Protein 4X54 (pdb70)

CATH classification: 3.40.50.720

Radius of gyration: 16.15 Å; Cα contacts (8 Å, |Δi|>4): 463; chains: 1; bounding box: 37×36×49 Å

Structure (mmCIF, N/CA/C/O backbone):
data_4X54
#
_entry.id   4X54
#
_cell.length_a   53.190
_cell.length_b   100.880
_cell.length_c   101.410
_cell.angle_alpha   90.00
_cell.angle_beta   90.00
_cell.angle_gamma   90.00
#
_symmetry.space_group_name_H-M   'I 2 2 2'
#
loop_
_entity.id
_entity.type
_entity.pdbx_description
1 polymer 'Oxidoreductase, short chain dehydrogenase/reductase family'
2 non-polymer (4S)-2-METHYL-2,4-PENTANEDIOL
3 water water
#
loop_
_atom_site.group_PDB
_atom_site.id
_atom_site.type_symbol
_atom_site.label_atom_id
_atom_site.label_alt_id
_atom_site.label_comp_id
_atom_site.label_asym_id
_atom_site.label_entity_id
_atom_site.label_seq_id
_atom_site.pdbx_PDB_ins_code
_atom_site.Cartn_x
_atom_site.Cartn_y
_atom_site.Cartn_z
_atom_site.occupancy
_atom_site.B_iso_or_equiv
_atom_site.auth_seq_id
_atom_site.auth_comp_id
_atom_site.auth_asym_id
_atom_site.auth_atom_id
_atom_site.pdbx_PDB_model_num
ATOM 1 N N . ARG A 1 34 ? 6.601 117.909 137.121 1.00 40.99 26 ARG A N 1
ATOM 2 C CA . ARG A 1 34 ? 7.499 118.329 136.034 1.00 34.42 26 ARG A CA 1
ATOM 3 C C . ARG A 1 34 ? 6.784 118.391 134.699 1.00 28.57 26 ARG A C 1
ATOM 4 O O . ARG A 1 34 ? 6.062 117.474 134.325 1.00 28.02 26 ARG A O 1
ATOM 12 N N . LYS A 1 35 ? 7.015 119.462 133.973 1.00 19.41 27 LYS A N 1
ATOM 13 C CA . LYS A 1 35 ? 6.420 119.561 132.629 1.00 17.47 27 LYS A CA 1
ATOM 14 C C . LYS A 1 35 ? 7.168 118.653 131.689 1.00 19.74 27 LYS A C 1
ATOM 15 O O . LYS A 1 35 ? 8.377 118.478 131.772 1.00 17.65 27 LYS A O 1
ATOM 21 N N . THR A 1 36 ? 6.433 118.048 130.775 1.00 17.85 28 THR A N 1
ATOM 22 C CA . THR A 1 36 ? 7.000 117.048 129.866 1.00 15.72 28 THR A CA 1
ATOM 23 C C . THR A 1 36 ? 6.846 117.427 128.407 1.00 15.40 28 THR A C 1
ATOM 24 O O . THR A 1 36 ? 5.808 117.959 128.009 1.00 16.95 28 THR A O 1
ATOM 28 N N . LEU A 1 37 ? 7.921 117.188 127.667 1.00 13.96 29 LEU A N 1
ATOM 29 C CA . LEU A 1 37 ? 7.984 117.393 126.201 1.00 13.91 29 LEU A CA 1
ATOM 30 C C . LEU A 1 37 ? 8.240 116.061 125.552 1.00 15.07 29 LEU A C 1
ATOM 31 O O . LEU A 1 37 ? 9.176 115.362 125.946 1.00 14.13 29 LEU A O 1
ATOM 36 N N . VAL A 1 38 ? 7.467 115.705 124.519 1.00 11.94 30 VAL A N 1
ATOM 37 C CA . VAL A 1 38 ? 7.865 114.638 123.572 1.00 12.18 30 VAL A CA 1
ATOM 38 C C . VAL A 1 38 ? 8.294 115.316 122.273 1.00 10.91 30 VAL A C 1
ATOM 39 O O . VAL A 1 38 ? 7.558 116.127 121.714 1.00 12.61 30 VAL A O 1
ATOM 43 N N . LEU A 1 39 ? 9.522 115.025 121.857 1.00 12.25 31 LEU A N 1
ATOM 44 C CA . LEU A 1 39 ? 10.127 115.681 120.683 1.00 11.43 31 LEU A CA 1
ATOM 45 C C . LEU A 1 39 ? 10.549 114.610 119.671 1.00 12.82 31 LEU A C 1
ATOM 46 O O . LEU A 1 39 ? 11.303 113.668 120.002 1.00 13.23 31 LEU A O 1
ATOM 51 N N . THR A 1 40 ? 10.098 114.800 118.428 1.00 10.83 32 THR A N 1
ATOM 52 C CA . THR A 1 40 ? 10.624 113.952 117.334 1.00 11.65 32 THR A CA 1
ATOM 53 C C . THR A 1 40 ? 11.630 114.738 116.508 1.00 13.99 32 THR A C 1
ATOM 54 O O . THR A 1 40 ? 11.617 115.971 116.541 1.00 15.63 32 THR A O 1
ATOM 58 N N . GLY A 1 41 ? 12.531 114.062 115.813 1.00 18.58 33 GLY A N 1
ATOM 59 C CA . GLY A 1 41 ? 13.538 114.870 115.086 1.00 20.03 33 GLY A CA 1
ATOM 60 C C . GLY A 1 41 ? 14.461 115.667 116.045 1.00 23.13 33 GLY A C 1
ATOM 61 O O . GLY A 1 41 ? 14.644 116.913 115.992 1.00 21.58 33 GLY A O 1
ATOM 62 N N . ALA A 1 42 ? 15.058 114.920 116.965 1.00 25.04 34 ALA A N 1
ATOM 63 C CA . ALA A 1 42 ? 15.967 115.523 117.938 1.00 23.91 34 ALA A CA 1
ATOM 64 C C . ALA A 1 42 ? 17.399 115.476 117.435 1.00 33.52 34 ALA A C 1
ATOM 65 O O . ALA A 1 42 ? 18.339 115.306 118.213 1.00 46.71 34 ALA A O 1
ATOM 67 N N . SER A 1 43 ? 17.574 115.713 116.146 1.00 30.16 35 SER A N 1
ATOM 68 C CA . SER A 1 43 ? 18.901 115.656 115.549 1.00 35.15 35 SER A CA 1
ATOM 69 C C . SER A 1 43 ? 19.793 116.880 115.846 1.00 38.36 35 SER A C 1
ATOM 70 O O . SER A 1 43 ? 19.407 117.816 116.556 1.00 40.46 35 SER A O 1
ATOM 72 N N . ARG A 1 44 ? 21.004 116.882 115.309 1.00 32.34 36 ARG A N 1
ATOM 73 C CA . ARG A 1 44 ? 21.885 118.039 115.480 1.00 37.03 36 ARG A CA 1
ATOM 74 C C . ARG A 1 44 ? 21.191 119.235 114.832 1.00 33.00 36 ARG A C 1
ATOM 75 O O . ARG A 1 44 ? 20.472 119.088 113.846 1.00 35.84 36 ARG A O 1
ATOM 77 N N . GLY A 1 45 ? 21.359 120.397 115.418 1.00 32.02 37 GLY A N 1
ATOM 78 C CA . GLY A 1 45 ? 20.785 121.616 114.910 1.00 28.56 37 GLY A CA 1
ATOM 79 C C . GLY A 1 45 ? 19.569 121.957 115.749 1.00 25.41 37 GLY A C 1
ATOM 80 O O . GLY A 1 45 ? 19.672 122.146 116.955 1.00 25.44 37 GLY A O 1
ATOM 81 N N . ILE A 1 46 ? 18.434 122.091 115.091 1.00 23.50 38 ILE A N 1
ATOM 82 C CA . ILE A 1 46 ? 17.201 122.460 115.753 1.00 24.23 38 ILE A CA 1
ATOM 83 C C . ILE A 1 46 ? 16.852 121.486 116.850 1.00 21.15 38 ILE A C 1
ATOM 84 O O . ILE A 1 46 ? 16.454 121.913 117.955 1.00 20.74 38 ILE A O 1
ATOM 89 N N . GLY A 1 47 ? 16.964 120.178 116.606 1.00 19.82 39 GLY A N 1
ATOM 90 C CA . GLY A 1 47 ? 16.638 119.211 117.643 1.00 19.48 39 GLY A CA 1
ATOM 91 C C . GLY A 1 47 ? 17.420 119.397 118.936 1.00 19.10 39 GLY A C 1
ATOM 92 O O . GLY A 1 47 ? 16.825 119.528 120.046 1.00 19.93 39 GLY A O 1
ATOM 93 N N A HIS A 1 48 ? 18.735 119.449 118.826 0.47 20.58 40 HIS A N 1
ATOM 94 N N B HIS A 1 48 ? 18.748 119.426 118.834 0.53 21.02 40 HIS A N 1
ATOM 95 C CA A HIS A 1 48 ? 19.584 119.579 119.997 0.47 20.45 40 HIS A CA 1
ATOM 96 C CA B HIS A 1 48 ? 19.601 119.596 120.016 0.53 20.61 40 HIS A CA 1
ATOM 97 C C A HIS A 1 48 ? 19.365 120.915 120.682 0.47 20.30 40 HIS A C 1
ATOM 98 C C B HIS A 1 48 ? 19.234 120.886 120.682 0.53 18.24 40 HIS A C 1
ATOM 99 O O A HIS A 1 48 ? 19.481 121.031 121.917 0.47 18.85 40 HIS A O 1
ATOM 100 O O B HIS A 1 48 ? 19.104 120.936 121.900 0.53 19.40 40 HIS A O 1
ATOM 113 N N . ALA A 1 49 ? 19.081 121.953 119.891 1.00 20.94 41 ALA A N 1
ATOM 114 C CA . ALA A 1 49 ? 18.872 123.271 120.496 1.00 19.42 41 ALA A CA 1
ATOM 115 C C . ALA A 1 49 ? 17.556 123.255 121.297 1.00 17.64 41 ALA A C 1
ATOM 116 O O . ALA A 1 49 ? 17.509 123.880 122.351 1.00 17.56 41 ALA A O 1
ATOM 118 N N . THR A 1 50 ? 16.587 122.515 120.813 1.00 16.62 42 THR A N 1
ATOM 119 C CA . THR A 1 50 ? 15.274 122.424 121.459 1.00 15.50 42 THR A CA 1
ATOM 120 C C . THR A 1 50 ? 15.380 121.570 122.737 1.00 15.83 42 THR A C 1
ATOM 121 O O . THR A 1 50 ? 14.915 121.999 123.805 1.00 17.52 42 THR A O 1
ATOM 125 N N . VAL A 1 51 ? 16.052 120.428 122.664 1.00 16.67 43 VAL A N 1
ATOM 126 C CA . VAL A 1 51 ? 16.258 119.616 123.856 1.00 17.34 43 VAL A CA 1
ATOM 127 C C . VAL A 1 51 ? 16.988 120.462 124.904 1.00 18.04 43 VAL A C 1
ATOM 128 O O . VAL A 1 51 ? 16.642 120.452 126.072 1.00 19.53 43 VAL A O 1
ATOM 132 N N . LYS A 1 52 ? 18.059 121.171 124.518 1.00 16.85 44 LYS A N 1
ATOM 133 C CA . LYS A 1 52 ? 18.791 122.002 125.473 1.00 18.82 44 LYS A CA 1
ATOM 134 C C . LYS A 1 52 ? 17.904 123.042 126.131 1.00 17.48 44 LYS A C 1
ATOM 135 O O . LYS A 1 52 ? 17.944 123.182 127.347 1.00 18.27 44 LYS A O 1
ATOM 141 N N . ARG A 1 53 ? 17.109 123.759 125.346 1.00 16.81 45 ARG A N 1
ATOM 142 C CA . ARG A 1 53 ? 16.301 124.833 125.924 1.00 19.02 45 ARG A CA 1
ATOM 143 C C . ARG A 1 53 ? 15.286 124.296 126.926 1.00 15.94 45 ARG A C 1
ATOM 144 O O . ARG A 1 53 ? 15.168 124.809 128.071 1.00 17.69 45 ARG A O 1
ATOM 152 N N . PHE A 1 54 ? 14.580 123.240 126.525 1.00 15.51 46 PHE A N 1
ATOM 153 C CA . PHE A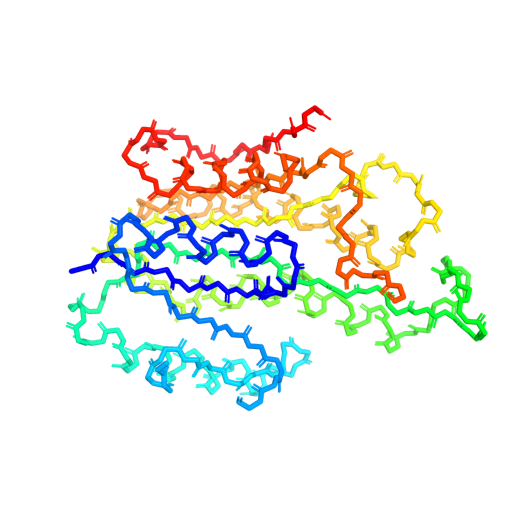 1 54 ? 13.629 122.678 127.468 1.00 14.14 46 PHE A CA 1
ATOM 154 C C . PHE A 1 54 ? 14.268 122.031 128.704 1.00 14.91 46 PHE A C 1
ATOM 155 O O . PHE A 1 54 ? 13.732 122.129 129.814 1.00 17.97 46 PHE A O 1
ATOM 163 N N A SER A 1 55 ? 15.402 121.374 128.515 0.46 15.45 47 SER A N 1
ATOM 164 N N B SER A 1 55 ? 15.396 121.382 128.509 0.54 15.42 47 SER A N 1
ATOM 165 C CA A SER A 1 55 ? 16.116 120.774 129.644 0.46 17.88 47 SER A CA 1
ATOM 166 C CA B SER A 1 55 ? 16.085 120.796 129.644 0.54 15.85 47 SER A CA 1
ATOM 167 C C A SER A 1 55 ? 16.580 121.830 130.654 0.46 18.96 47 SER A C 1
ATOM 168 C C B SER A 1 55 ? 16.517 121.861 130.649 0.54 18.29 47 SER A C 1
ATOM 169 O O A SER A 1 55 ? 16.439 121.641 131.866 0.46 19.37 47 SER A O 1
ATOM 170 O O B SER A 1 55 ? 16.301 121.706 131.852 0.54 18.71 47 SER A O 1
ATOM 175 N N . LEU A 1 56 ? 17.137 122.932 130.159 1.00 17.31 48 LEU A N 1
ATOM 176 C CA . LEU A 1 56 ? 17.581 123.975 131.048 1.00 18.55 48 LEU A CA 1
ATOM 177 C C . LEU A 1 56 ? 16.398 124.663 131.742 1.00 18.03 48 LEU A C 1
ATOM 178 O O . LEU A 1 56 ? 16.601 125.181 132.854 1.00 19.43 48 LEU A O 1
ATOM 183 N N . ALA A 1 57 ? 15.217 124.659 131.111 1.00 18.72 49 ALA A N 1
ATOM 184 C CA . ALA A 1 57 ? 14.011 125.198 131.748 1.00 18.18 49 ALA A CA 1
ATOM 185 C C . ALA A 1 57 ? 13.401 124.204 132.760 1.00 21.87 49 ALA A C 1
ATOM 186 O O . ALA A 1 57 ? 12.397 124.543 133.419 1.00 22.69 49 ALA A O 1
ATOM 188 N N . GLY A 1 58 ? 14.003 123.026 132.929 1.00 17.68 50 GLY A N 1
ATOM 189 C CA . GLY A 1 58 ? 13.554 122.095 133.965 1.00 19.04 50 GLY A CA 1
ATOM 190 C C . GLY A 1 58 ? 12.542 121.061 133.466 1.00 19.49 50 GLY A C 1
ATOM 191 O O . GLY A 1 58 ? 11.987 120.335 134.338 1.00 22.37 50 GLY A O 1
ATOM 192 N N . TRP A 1 59 ? 12.303 120.973 132.169 1.00 17.29 51 TRP A N 1
ATOM 193 C CA . TRP A 1 59 ? 11.339 119.998 131.684 1.00 16.93 51 TRP A CA 1
ATOM 194 C C . TRP A 1 59 ? 11.925 118.609 131.582 1.00 20.65 51 TRP A C 1
ATOM 195 O O . TRP A 1 59 ? 13.126 118.442 131.363 1.00 20.38 51 TRP A O 1
ATOM 206 N N . ARG A 1 60 ? 11.075 117.584 131.650 1.00 17.93 52 ARG A N 1
ATOM 207 C CA . ARG A 1 60 ? 11.470 116.235 131.227 1.00 17.61 52 ARG A CA 1
ATOM 208 C C . ARG A 1 60 ? 11.337 116.177 129.718 1.00 17.93 52 ARG A C 1
ATOM 209 O O . ARG A 1 60 ? 10.282 116.519 129.186 1.00 19.02 52 ARG A O 1
ATOM 217 N N . VAL A 1 61 ? 12.392 115.796 129.011 1.00 16.68 53 VAL A N 1
ATOM 218 C CA . VAL A 1 61 ? 12.323 115.716 127.562 1.00 14.75 53 VAL A CA 1
ATOM 219 C C . VAL A 1 61 ? 12.449 114.256 127.126 1.00 14.75 53 VAL A C 1
ATOM 220 O O . VAL A 1 61 ? 13.431 113.575 127.413 1.00 18.09 53 VAL A O 1
ATOM 224 N N . ILE A 1 62 ? 11.428 113.758 126.438 1.00 14.06 54 ILE A N 1
ATOM 225 C CA . ILE A 1 62 ? 11.439 112.416 125.865 1.00 15.91 54 ILE A CA 1
ATOM 226 C C . ILE A 1 62 ? 11.679 112.559 124.369 1.00 14.86 54 ILE A C 1
ATOM 227 O O . ILE A 1 62 ? 10.866 113.204 123.679 1.00 15.20 54 ILE A O 1
ATOM 232 N N . THR A 1 63 ? 12.831 112.073 123.904 1.00 15.67 55 THR A N 1
ATOM 233 C CA . THR A 1 63 ? 13.105 112.182 122.463 1.00 14.12 55 THR A CA 1
ATOM 234 C C . THR A 1 63 ? 12.746 110.885 121.766 1.00 16.64 55 THR A C 1
ATOM 235 O O . THR A 1 63 ? 12.868 109.795 122.340 1.00 17.99 55 THR A O 1
ATOM 239 N N . CYS A 1 64 ? 12.331 111.021 120.507 1.00 16.70 56 CYS A N 1
ATOM 240 C CA . CYS A 1 64 ? 12.010 109.860 119.675 1.00 18.39 56 CYS A CA 1
ATOM 241 C C . CYS A 1 64 ? 12.944 109.851 118.497 1.00 23.18 56 CYS A C 1
ATOM 242 O O . CYS A 1 64 ? 13.133 110.881 117.881 1.00 28.99 56 CYS A O 1
ATOM 245 N N . SER A 1 65 ? 13.579 108.734 118.199 1.00 20.29 57 SER A N 1
ATOM 246 C CA . SER A 1 65 ? 14.461 108.720 117.013 1.00 28.23 57 SER A CA 1
ATOM 247 C C . SER A 1 65 ? 14.534 107.318 116.552 1.00 23.50 57 SER A C 1
ATOM 248 O O . SER A 1 65 ? 14.177 106.431 117.290 1.00 21.18 57 SER A O 1
ATOM 251 N N . ARG A 1 66 ? 15.070 107.101 115.347 1.00 26.94 58 ARG A N 1
ATOM 252 C CA . ARG A 1 66 ? 15.260 105.762 114.852 1.00 28.20 58 ARG A CA 1
ATOM 253 C C . ARG A 1 66 ? 16.386 104.995 115.569 1.00 32.53 58 ARG A C 1
ATOM 254 O O . ARG A 1 66 ? 16.373 103.762 115.566 1.00 39.12 58 ARG A O 1
ATOM 256 N N . GLN A 1 67 ? 17.296 105.727 116.223 1.00 37.44 59 GLN A N 1
ATOM 257 C CA . GLN A 1 67 ? 18.482 105.172 116.910 1.00 53.33 59 GLN A CA 1
ATOM 258 C C . GLN A 1 67 ? 18.213 104.625 118.329 1.00 54.17 59 GLN A C 1
ATOM 259 O O . GLN A 1 67 ? 17.274 105.058 119.002 1.00 44.36 59 GLN A O 1
ATOM 261 N N . ASP A 1 68 ? 19.067 103.700 118.779 1.00 56.60 60 ASP A N 1
ATOM 262 C CA . ASP A 1 68 ? 18.864 102.990 120.048 1.00 57.44 60 ASP A CA 1
ATOM 263 C C . ASP A 1 68 ? 18.964 103.898 121.284 1.00 57.86 60 ASP A C 1
ATOM 264 O O . ASP A 1 68 ? 19.901 104.679 121.429 1.00 60.33 60 ASP A O 1
ATOM 266 N N . GLY A 1 78 ? 19.712 109.519 129.705 1.00 50.67 70 GLY A N 1
ATOM 267 C CA . GLY A 1 78 ? 18.808 108.643 130.437 1.00 55.60 70 GLY A CA 1
ATOM 268 C C . GLY A 1 78 ? 17.861 107.841 129.545 1.00 50.49 70 GLY A C 1
ATOM 269 O O . GLY A 1 78 ? 17.014 108.428 128.861 1.00 40.80 70 GLY A O 1
ATOM 270 N N . PRO A 1 79 ? 17.985 106.493 129.565 1.00 47.80 71 PRO A N 1
ATOM 271 C CA . PRO A 1 79 ? 17.178 105.597 128.713 1.00 47.84 71 PRO A CA 1
ATOM 272 C C . PRO A 1 79 ? 15.661 105.777 128.886 1.00 48.08 71 PRO A C 1
ATOM 273 O O . PRO A 1 79 ? 14.918 105.628 127.896 1.00 37.76 71 PRO A O 1
ATOM 277 N N . GLU A 1 80 ? 15.223 106.110 130.106 1.00 43.20 72 GLU A N 1
ATOM 278 C CA . GLU A 1 80 ? 13.811 106.407 130.403 1.00 42.65 72 GLU A CA 1
ATOM 279 C C . GLU A 1 80 ? 13.294 107.614 129.601 1.00 40.89 72 GLU A C 1
ATOM 280 O O . GLU A 1 80 ? 12.087 107.890 129.579 1.00 39.80 72 GLU A O 1
ATOM 282 N N . ASP A 1 81 ? 14.211 108.348 128.972 1.00 35.62 73 ASP A N 1
ATOM 283 C CA . ASP A 1 81 ? 13.799 109.508 128.207 1.00 26.51 73 ASP A CA 1
ATOM 284 C C . ASP A 1 81 ? 14.135 109.386 126.709 1.00 25.91 73 ASP A C 1
ATOM 285 O O . ASP A 1 81 ? 14.090 110.401 126.023 1.00 24.42 73 ASP A O 1
ATOM 290 N N . HIS A 1 82 ? 14.463 108.194 126.201 1.00 25.16 74 HIS A N 1
ATOM 291 C CA . HIS A 1 82 ? 14.535 108.029 124.737 1.00 24.68 74 HIS A CA 1
ATOM 292 C C . HIS A 1 82 ? 13.623 106.901 124.284 1.00 27.20 74 HIS A C 1
ATOM 293 O O . HIS A 1 82 ? 13.480 105.844 124.938 1.00 29.10 74 HIS A O 1
ATOM 300 N N . ILE A 1 83 ? 13.004 107.129 123.133 1.00 19.65 75 ILE A N 1
ATOM 301 C CA . ILE A 1 83 ? 12.093 106.165 122.516 1.00 18.56 75 ILE A CA 1
ATOM 302 C C . ILE A 1 83 ? 12.664 105.879 121.130 1.00 18.04 75 ILE A C 1
ATOM 303 O O . ILE A 1 83 ? 12.839 106.794 120.349 1.00 18.78 75 ILE A O 1
ATOM 308 N N . LYS A 1 84 ? 13.008 104.639 120.861 1.00 18.47 76 LYS A N 1
ATOM 309 C CA . LYS A 1 84 ? 13.459 104.238 119.520 1.00 20.64 76 LYS A CA 1
ATOM 310 C C . LYS A 1 84 ? 12.231 103.924 118.688 1.00 19.72 76 LYS A C 1
ATOM 311 O O . LYS A 1 84 ? 11.448 103.035 119.054 1.00 20.66 76 LYS A O 1
ATOM 317 N N . VAL A 1 85 ? 12.038 104.649 117.576 1.00 17.58 77 VAL A N 1
ATOM 318 C CA . VAL A 1 85 ? 10.817 104.419 116.758 1.00 15.78 77 VAL A CA 1
ATOM 319 C C . VAL A 1 85 ? 11.116 104.814 115.334 1.00 15.42 77 VAL A C 1
ATOM 320 O O . VAL A 1 85 ? 11.824 105.803 115.095 1.00 16.52 77 VAL A O 1
ATOM 324 N N . ASP A 1 86 ? 10.622 103.988 114.413 1.00 14.36 78 ASP A N 1
ATOM 325 C CA . ASP A 1 86 ? 10.653 104.279 112.981 1.00 13.71 78 ASP A CA 1
ATOM 326 C C . ASP A 1 86 ? 9.341 104.936 112.626 1.00 14.16 78 ASP A C 1
ATOM 327 O O . ASP A 1 86 ? 8.317 104.234 112.555 1.00 13.44 78 ASP A O 1
ATOM 332 N N . LEU A 1 87 ? 9.376 106.255 112.394 1.00 12.47 79 LEU A N 1
ATOM 333 C CA . LEU A 1 87 ? 8.127 106.983 112.146 1.00 11.05 79 LEU A CA 1
ATOM 334 C C . LEU A 1 87 ? 7.567 106.692 110.757 1.00 12.10 79 LEU A C 1
ATOM 335 O O . LEU A 1 87 ? 6.460 107.177 110.464 1.00 13.64 79 LEU A O 1
ATOM 340 N N . SER A 1 88 ? 8.206 105.875 109.949 1.00 12.54 80 SER A N 1
ATOM 341 C CA . SER A 1 88 ? 7.590 105.431 108.687 1.00 13.52 80 SER A CA 1
ATOM 342 C C . SER A 1 88 ? 6.760 104.194 108.884 1.00 12.97 80 SER A C 1
ATOM 343 O O . SER A 1 88 ? 6.185 103.686 107.937 1.00 14.56 80 SER A O 1
ATOM 346 N N . ASP A 1 89 ? 6.714 103.678 110.118 1.00 12.99 81 ASP A N 1
ATOM 347 C CA . ASP A 1 89 ? 6.100 102.348 110.396 1.00 13.63 81 ASP A CA 1
ATOM 348 C C . ASP A 1 89 ? 4.963 102.512 111.377 1.00 13.89 81 ASP A C 1
ATOM 349 O O . ASP A 1 89 ? 5.183 102.763 112.574 1.00 13.13 81 ASP A O 1
ATOM 354 N N . PRO A 1 90 ? 3.716 102.417 110.916 1.00 13.74 82 PRO A N 1
ATOM 355 C CA . PRO A 1 90 ? 2.560 102.644 111.807 1.00 15.92 82 PRO A CA 1
ATOM 356 C C . PRO A 1 90 ? 2.497 101.680 112.989 1.00 16.02 82 PRO A C 1
ATOM 357 O O . PRO A 1 90 ? 2.057 102.125 114.073 1.00 16.56 82 PRO A O 1
ATOM 361 N N . GLU A 1 91 ? 2.953 100.439 112.848 1.00 15.74 83 GLU A N 1
ATOM 362 C CA . GLU A 1 91 ? 2.993 99.502 113.970 1.00 14.05 83 GLU A CA 1
ATOM 363 C C . GLU A 1 91 ? 3.979 99.996 115.043 1.00 16.49 83 GLU A C 1
ATOM 364 O O . GLU A 1 91 ? 3.693 99.997 116.259 1.00 16.07 83 GLU A O 1
ATOM 370 N N . ASP A 1 92 ? 5.126 100.473 114.596 1.00 14.27 84 ASP A N 1
ATOM 371 C CA . ASP A 1 92 ? 6.132 100.991 115.542 1.00 14.88 84 ASP A CA 1
ATOM 372 C C . ASP A 1 92 ? 5.671 102.270 116.206 1.00 15.85 84 ASP A C 1
ATOM 373 O O . ASP A 1 92 ? 5.938 102.463 117.393 1.00 15.81 84 ASP A O 1
ATOM 378 N N . ILE A 1 93 ? 4.958 103.133 115.488 1.00 11.78 85 ILE A N 1
ATOM 379 C CA . ILE A 1 93 ? 4.404 104.370 116.101 1.00 12.71 85 ILE A CA 1
ATOM 380 C C . ILE A 1 93 ? 3.422 103.976 117.207 1.00 15.70 85 ILE A C 1
ATOM 381 O O . ILE A 1 93 ? 3.410 104.571 118.284 1.00 14.71 85 ILE A O 1
ATOM 386 N N . GLY A 1 94 ? 2.606 102.963 116.977 1.00 14.36 86 GLY A N 1
ATOM 387 C CA . GLY A 1 94 ? 1.657 102.517 118.005 1.00 15.20 86 GLY A CA 1
ATOM 388 C C . GLY A 1 94 ? 2.394 102.021 119.221 1.00 16.53 86 GLY A C 1
ATOM 389 O O . GLY A 1 94 ? 1.987 102.311 120.376 1.00 18.12 86 GLY A O 1
ATOM 390 N N . LYS A 1 95 ? 3.487 101.294 119.035 1.00 16.25 87 LYS A N 1
ATOM 391 C CA . LYS A 1 95 ? 4.296 100.788 120.125 1.00 16.02 87 LYS A CA 1
ATOM 392 C C . LYS A 1 95 ? 4.925 101.952 120.929 1.00 16.39 87 LYS A C 1
ATOM 393 O O . LYS A 1 95 ? 4.890 102.000 122.178 1.00 18.72 87 LYS A O 1
ATOM 399 N N . ALA A 1 96 ? 5.441 102.942 120.207 1.00 15.47 88 ALA A N 1
ATOM 400 C CA . ALA A 1 96 ? 6.034 104.112 120.867 1.00 14.68 88 ALA A CA 1
ATOM 401 C C . ALA A 1 96 ? 5.015 104.915 121.648 1.00 15.74 88 ALA A C 1
ATOM 402 O O . ALA A 1 96 ? 5.280 105.393 122.753 1.00 15.67 88 ALA A O 1
ATOM 404 N N . ILE A 1 97 ? 3.850 105.107 121.076 1.00 14.55 89 ILE A N 1
ATOM 405 C CA . ILE A 1 97 ? 2.820 105.883 121.766 1.00 14.29 89 ILE A CA 1
ATOM 406 C C . ILE A 1 97 ? 2.478 105.187 123.065 1.00 14.83 89 ILE A C 1
ATOM 407 O O . ILE A 1 97 ? 2.352 105.830 124.142 1.00 15.87 89 ILE A O 1
ATOM 412 N N . ALA A 1 98 ? 2.268 103.878 123.022 1.00 16.25 90 ALA A N 1
ATOM 413 C CA . ALA A 1 98 ? 1.942 103.171 124.251 1.00 17.60 90 ALA A CA 1
ATOM 414 C C . ALA A 1 98 ? 3.061 103.247 125.295 1.00 18.92 90 ALA A C 1
ATOM 415 O O . ALA A 1 98 ? 2.808 103.445 126.504 1.00 20.65 90 ALA A O 1
ATOM 417 N N . GLU A 1 99 ? 4.307 103.167 124.862 1.00 19.16 91 GLU A N 1
ATOM 418 C CA . GLU A 1 99 ? 5.413 103.309 125.783 1.00 20.97 91 GLU A CA 1
ATOM 419 C C . GLU A 1 99 ? 5.496 104.737 126.355 1.00 18.23 91 GLU A C 1
ATOM 420 O O . GLU A 1 99 ? 5.724 104.890 127.566 1.00 20.48 91 GLU A O 1
ATOM 426 N N . ILE A 1 100 ? 5.301 105.763 125.525 1.00 17.69 92 ILE A N 1
ATOM 427 C CA . ILE A 1 100 ? 5.269 107.150 126.037 1.00 16.14 92 ILE A CA 1
ATOM 428 C C . ILE A 1 100 ? 4.163 107.303 127.086 1.00 16.95 92 ILE A C 1
ATOM 429 O O . ILE A 1 100 ? 4.368 107.909 128.150 1.00 18.14 92 ILE A O 1
ATOM 434 N N . ARG A 1 101 ? 2.992 106.742 126.832 1.00 16.84 93 ARG A N 1
ATOM 435 C CA . ARG A 1 101 ? 1.905 106.859 127.807 1.00 16.43 93 ARG A CA 1
ATOM 436 C C . ARG A 1 101 ? 2.305 106.215 129.121 1.00 21.09 93 ARG A C 1
ATOM 437 O O . ARG A 1 101 ? 1.996 106.752 130.202 1.00 23.10 93 ARG A O 1
ATOM 445 N N . ARG A 1 102 ? 2.974 105.062 129.057 1.00 20.39 94 ARG A N 1
ATOM 446 C CA . ARG A 1 102 ? 3.433 104.448 130.315 1.00 21.47 94 ARG A CA 1
ATOM 447 C C . ARG A 1 102 ? 4.418 105.356 131.068 1.00 23.70 94 ARG A C 1
ATOM 448 O O . ARG A 1 102 ? 4.290 105.552 132.304 1.00 25.19 94 ARG A O 1
ATOM 456 N N . ARG A 1 103 ? 5.365 105.940 130.342 1.00 23.34 95 ARG A N 1
ATOM 457 C CA . ARG A 1 103 ? 6.351 106.804 130.973 1.00 22.95 95 ARG A CA 1
ATOM 458 C C . ARG A 1 103 ? 5.740 108.051 131.561 1.00 23.12 95 ARG A C 1
ATOM 459 O O . ARG A 1 103 ? 6.226 108.554 132.550 1.00 25.02 95 ARG A O 1
ATOM 467 N N . LEU A 1 104 ? 4.674 108.545 130.946 1.00 24.34 96 LEU A N 1
ATOM 468 C CA . LEU A 1 104 ? 4.031 109.763 131.459 1.00 23.17 96 LEU A CA 1
ATOM 469 C C . LEU A 1 104 ? 3.209 109.524 132.683 1.00 27.24 96 LEU A C 1
ATOM 470 O O . LEU A 1 104 ? 2.815 110.509 133.338 1.00 26.29 96 LEU A O 1
ATOM 475 N N . GLU A 1 105 ? 2.928 108.270 133.039 1.00 25.83 97 GLU A N 1
ATOM 476 C CA . GLU A 1 105 ? 2.226 108.000 134.296 1.00 30.30 97 GLU A CA 1
ATOM 477 C C . GLU A 1 105 ? 3.000 108.609 135.489 1.00 32.87 97 GLU A C 1
ATOM 478 O O . GLU A 1 105 ? 2.376 109.116 136.400 1.00 35.78 97 GLU A O 1
ATOM 484 N N . ALA A 1 106 ? 4.338 108.649 135.405 1.00 36.34 98 ALA A N 1
ATOM 485 C CA . ALA A 1 106 ? 5.192 109.271 136.439 1.00 41.88 98 ALA A CA 1
ATOM 486 C C . ALA A 1 106 ? 4.929 110.775 136.610 1.00 39.33 98 ALA A C 1
ATOM 487 O O . ALA A 1 106 ? 5.196 111.348 137.661 1.00 41.18 98 ALA A O 1
ATOM 489 N N . ASN A 1 107 ? 4.484 111.426 135.543 1.00 36.30 99 ASN A N 1
ATOM 490 C CA . ASN A 1 107 ? 4.242 112.855 135.574 1.00 32.03 99 ASN A CA 1
ATOM 491 C C . ASN A 1 107 ? 2.730 113.146 135.622 1.00 41.10 99 ASN A C 1
ATOM 492 O O . ASN A 1 107 ? 2.285 114.128 135.017 1.00 38.40 99 ASN A O 1
ATOM 497 N N . GLY A 1 108 ? 1.955 112.285 136.301 1.00 27.40 100 GLY A N 1
ATOM 498 C CA . GLY A 1 108 ? 0.488 112.360 136.308 1.00 26.71 100 GLY A CA 1
ATOM 499 C C . GLY A 1 108 ? -0.317 112.207 134.999 1.00 25.41 100 GLY A C 1
ATOM 500 O O . GLY A 1 108 ? -1.434 112.737 134.848 1.00 27.08 100 GLY A O 1
ATOM 501 N N . SER A 1 109 ? 0.233 111.437 134.059 1.00 24.61 101 SER A N 1
ATOM 502 C CA . SER A 1 109 ? -0.344 111.231 132.709 1.00 23.24 101 SER A CA 1
ATOM 503 C C . SER A 1 109 ? -0.707 112.544 132.022 1.00 21.46 101 SER A C 1
ATOM 504 O O . SER A 1 109 ? -1.785 112.711 131.451 1.00 21.37 101 SER A O 1
ATOM 507 N N . LYS A 1 110 ? 0.239 113.463 132.108 1.00 20.17 102 LYS A N 1
ATOM 508 C CA . LYS A 1 110 ? 0.151 114.782 131.477 1.00 19.86 102 LYS A CA 1
ATOM 509 C C . LYS A 1 110 ? 1.264 114.973 130.461 1.00 18.32 102 LYS A C 1
ATOM 510 O O . LYS A 1 110 ? 2.410 114.663 130.753 1.00 19.60 102 LYS A O 1
ATOM 516 N N . LEU A 1 111 ? 0.918 115.470 129.281 1.00 15.83 103 LEU A N 1
ATOM 517 C CA . LEU A 1 111 ? 1.931 115.805 128.276 1.00 16.28 103 LEU A CA 1
ATOM 518 C C . LEU A 1 111 ? 1.743 117.267 127.982 1.00 15.12 103 LEU A C 1
ATOM 519 O O . LEU A 1 111 ? 0.777 117.682 127.341 1.00 15.10 103 LEU A O 1
ATOM 524 N N . HIS A 1 112 ? 2.704 118.067 128.403 1.00 15.48 104 HIS A N 1
ATOM 525 C CA . HIS A 1 112 ? 2.573 119.523 128.190 1.00 14.19 104 HIS A CA 1
ATOM 526 C C . HIS A 1 112 ? 2.927 119.957 126.793 1.00 15.32 104 HIS A C 1
ATOM 527 O O . HIS A 1 112 ? 2.462 120.993 126.346 1.00 15.86 104 HIS A O 1
ATOM 534 N N . ALA A 1 113 ? 3.767 119.186 126.120 1.00 14.12 105 ALA A N 1
ATOM 535 C CA . ALA A 1 113 ? 4.143 119.581 124.745 1.00 13.25 105 ALA A CA 1
ATOM 536 C C . ALA A 1 113 ? 4.489 118.381 123.897 1.00 12.72 105 ALA A C 1
ATOM 537 O O . ALA A 1 113 ? 5.195 117.502 124.343 1.00 13.71 105 ALA A O 1
ATOM 539 N N . LEU A 1 114 ? 3.996 118.400 122.683 1.00 11.91 106 LEU A N 1
ATOM 540 C CA . LEU A 1 114 ? 4.424 117.502 121.611 1.00 11.22 106 LEU A CA 1
ATOM 541 C C . LEU A 1 114 ? 4.990 118.358 120.495 1.00 12.43 106 LEU A C 1
ATOM 542 O O . LEU A 1 114 ? 4.290 119.215 119.955 1.00 12.61 106 LEU A O 1
ATOM 547 N N . VAL A 1 115 ? 6.264 118.135 120.186 1.00 11.43 107 VAL A N 1
ATOM 548 C CA . VAL A 1 115 ? 6.916 118.886 119.099 1.00 12.09 107 VAL A CA 1
ATOM 549 C C . VAL A 1 115 ? 7.293 117.888 117.991 1.00 12.32 107 VAL A C 1
ATOM 550 O O . VAL A 1 115 ? 8.171 117.041 118.180 1.00 11.88 107 VAL A O 1
ATOM 554 N N . ASN A 1 116 ? 6.698 118.139 116.837 1.00 12.58 108 ASN A N 1
ATOM 555 C CA . ASN A 1 116 ? 6.914 117.268 115.657 1.00 10.79 108 ASN A CA 1
ATOM 556 C C . ASN A 1 116 ? 7.975 117.915 114.795 1.00 13.03 108 ASN A C 1
ATOM 557 O O . ASN A 1 116 ? 7.624 118.866 114.015 1.00 14.08 108 ASN A O 1
ATOM 562 N N . ASN A 1 117 ? 9.224 117.510 114.954 1.00 12.95 109 ASN A N 1
ATOM 563 C CA . ASN A 1 117 ? 10.308 118.083 114.163 1.00 14.17 109 ASN A CA 1
ATOM 564 C C . ASN A 1 117 ? 10.933 117.033 113.228 1.00 14.29 109 ASN A C 1
ATOM 565 O O . ASN A 1 117 ? 11.796 117.380 112.394 1.00 14.76 109 ASN A O 1
ATOM 570 N N . ALA A 1 118 ? 10.531 115.756 113.337 1.00 11.76 110 ALA A N 1
ATOM 571 C CA . ALA A 1 118 ? 11.077 114.805 112.351 1.00 12.62 110 ALA A CA 1
ATOM 572 C C . ALA A 1 118 ? 10.713 115.150 110.919 1.00 12.66 110 ALA A C 1
ATOM 573 O O . ALA A 1 118 ? 9.600 115.566 110.658 1.00 12.97 110 ALA A O 1
ATOM 575 N N . GLY A 1 119 ? 11.670 114.948 110.017 1.00 12.42 111 GLY A N 1
ATOM 576 C CA . GLY A 1 119 ? 11.366 115.190 108.608 1.00 13.47 111 GLY A CA 1
ATOM 577 C C . GLY A 1 119 ? 12.432 114.548 107.766 1.00 14.60 111 GLY A C 1
ATOM 578 O O . GLY A 1 119 ? 13.629 114.564 108.096 1.00 17.51 111 GLY A O 1
ATOM 579 N N . ILE A 1 120 ? 11.996 113.932 106.663 1.00 13.05 112 ILE A N 1
ATOM 580 C CA . ILE A 1 120 ? 12.934 113.297 105.726 1.00 13.85 112 ILE A CA 1
ATOM 581 C C . ILE A 1 120 ? 12.745 113.836 104.311 1.00 11.85 112 ILE A C 1
ATOM 582 O O . ILE A 1 120 ? 11.618 114.198 103.927 1.00 11.99 112 ILE A O 1
ATOM 587 N N . SER A 1 121 ? 13.835 113.810 103.560 1.00 14.40 113 SER A N 1
ATOM 588 C CA . SER A 1 121 ? 13.821 114.215 102.140 1.00 14.24 113 SER A CA 1
ATOM 589 C C . SER A 1 121 ? 14.812 113.339 101.373 1.00 14.57 113 SER A C 1
ATOM 590 O O . SER A 1 121 ? 15.937 113.733 101.083 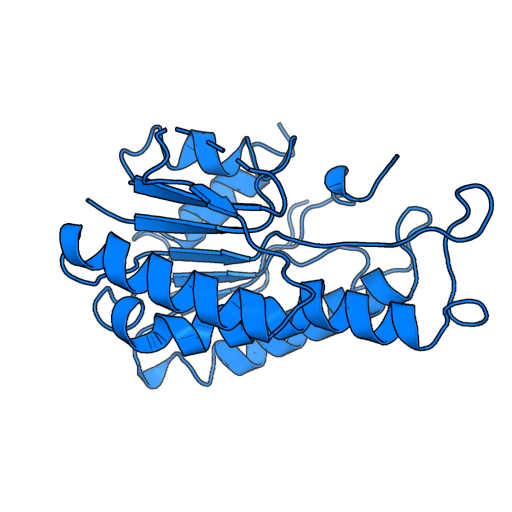1.00 15.47 113 SER A O 1
ATOM 593 N N . PRO A 1 122 ? 14.373 112.127 101.029 1.00 14.04 114 PRO A N 1
ATOM 594 C CA . PRO A 1 122 ? 15.274 111.189 100.340 1.00 15.12 114 PRO A CA 1
ATOM 595 C C . PRO A 1 122 ? 15.829 111.743 99.020 1.00 14.53 114 PRO A C 1
ATOM 596 O O . PRO A 1 122 ? 15.101 112.402 98.268 1.00 15.45 114 PRO A O 1
ATOM 600 N N . LYS A 1 123 ? 17.113 111.512 98.792 1.00 16.74 115 LYS A N 1
ATOM 601 C CA . LYS A 1 123 ? 17.759 111.956 97.555 1.00 16.95 115 LYS A CA 1
ATOM 602 C C . LYS A 1 123 ? 17.665 110.925 96.459 1.00 21.31 115 LYS A C 1
ATOM 603 O O . LYS A 1 123 ? 17.524 109.729 96.738 1.00 21.13 115 LYS A O 1
ATOM 609 N N . ALA A 1 124 ? 17.707 111.424 95.228 1.00 21.24 116 ALA A N 1
ATOM 610 C CA . ALA A 1 124 ? 17.783 110.574 94.059 1.00 25.29 116 ALA A CA 1
ATOM 611 C C . ALA A 1 124 ? 19.206 110.067 93.916 1.00 31.14 116 ALA A C 1
ATOM 612 O O . ALA A 1 124 ? 20.118 110.443 94.675 1.00 26.53 116 ALA A O 1
ATOM 614 N N . GLU A 1 125 ? 19.378 109.190 92.934 1.00 41.35 117 GLU A N 1
ATOM 615 C CA . GLU A 1 125 ? 20.662 108.584 92.637 1.00 42.21 117 GLU A CA 1
ATOM 616 C C . GLU A 1 125 ? 21.777 109.617 92.620 1.00 36.48 117 GLU A C 1
ATOM 617 O O . GLU A 1 125 ? 21.622 110.698 92.058 1.00 36.17 117 GLU A O 1
ATOM 619 N N . GLY A 1 126 ? 22.870 109.298 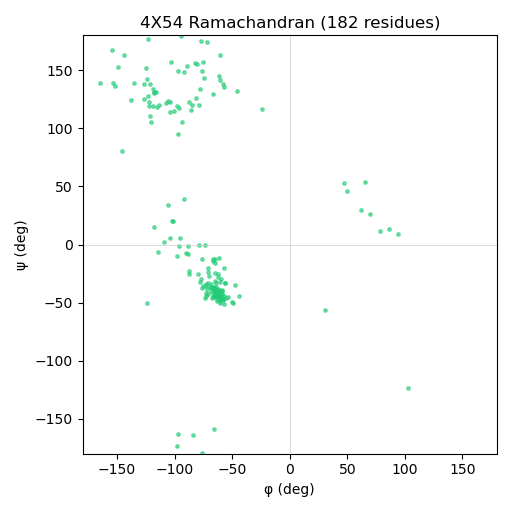93.301 1.00 40.60 118 GLY A N 1
ATOM 620 C CA . GLY A 1 126 ? 24.030 110.163 93.323 1.00 43.13 118 GLY A CA 1
ATOM 621 C C . GLY A 1 126 ? 23.853 111.456 94.085 1.00 43.21 118 GLY A C 1
ATOM 622 O O . GLY A 1 126 ? 24.498 112.449 93.781 1.00 40.76 118 GLY A O 1
ATOM 623 N N . GLY A 1 127 ? 22.948 111.454 95.063 1.00 32.70 119 GLY A N 1
ATOM 624 C CA . GLY A 1 127 ? 22.768 112.597 95.936 1.00 34.43 119 GLY A CA 1
ATOM 625 C C . GLY A 1 127 ? 21.962 113.751 95.337 1.00 35.42 119 GLY A C 1
ATOM 626 O O . GLY A 1 127 ? 21.924 114.848 95.901 1.00 35.13 119 GLY A O 1
ATOM 627 N N . ARG A 1 128 ? 21.310 113.506 94.206 1.00 30.63 120 ARG A N 1
ATOM 628 C CA . ARG A 1 128 ? 20.578 114.551 93.529 1.00 28.60 120 ARG A CA 1
ATOM 629 C C . ARG A 1 128 ? 19.226 114.835 94.253 1.00 25.64 120 ARG A C 1
ATOM 630 O O . ARG A 1 128 ? 18.600 113.963 94.861 1.00 23.99 120 ARG A O 1
ATOM 638 N N . ARG A 1 129 ? 18.791 116.072 94.167 1.00 25.03 121 ARG A N 1
ATOM 639 C CA . ARG A 1 129 ? 17.449 116.446 94.574 1.00 21.83 121 ARG A CA 1
ATOM 640 C C . ARG A 1 129 ? 16.430 115.627 93.792 1.00 18.95 121 ARG A C 1
ATOM 641 O O . ARG A 1 129 ? 16.577 115.474 92.558 1.00 22.46 121 ARG A O 1
ATOM 649 N N . MET A 1 130 ? 15.413 115.113 94.482 1.00 15.76 122 MET A N 1
ATOM 650 C CA . MET A 1 130 ? 14.420 114.229 93.852 1.00 15.92 122 MET A CA 1
ATOM 651 C C . MET A 1 130 ? 13.145 115.032 93.536 1.00 13.57 122 MET A C 1
ATOM 652 O O . MET A 1 130 ? 12.479 115.551 94.437 1.00 13.77 122 MET A O 1
ATOM 657 N N . ASN A 1 131 ? 12.869 115.153 92.238 1.00 15.24 123 ASN A N 1
ATOM 658 C CA . ASN A 1 131 ? 11.751 116.047 91.803 1.00 14.21 123 ASN A CA 1
ATOM 659 C C . ASN A 1 131 ? 10.444 115.272 91.541 1.00 15.08 123 ASN A C 1
ATOM 660 O O . ASN A 1 131 ? 10.330 114.063 91.816 1.00 14.16 123 ASN A O 1
ATOM 665 N N . SER A 1 132 ? 9.440 115.989 91.020 1.00 14.64 124 SER A N 1
ATOM 666 C CA . SER A 1 132 ? 8.111 115.390 90.917 1.00 14.31 124 SER A CA 1
ATOM 667 C C . SER A 1 132 ? 8.062 114.294 89.876 1.00 14.38 124 SER A C 1
ATOM 668 O O . SER A 1 132 ? 7.267 113.349 90.010 1.00 17.21 124 SER A O 1
ATOM 671 N N . ILE A 1 133 ? 8.910 114.357 88.868 1.00 13.88 125 ILE A N 1
ATOM 672 C CA . ILE A 1 133 ? 8.922 113.379 87.792 1.00 14.89 125 ILE A CA 1
ATOM 673 C C . ILE A 1 133 ? 9.568 112.073 88.274 1.00 18.58 125 ILE A C 1
ATOM 674 O O . ILE A 1 133 ? 9.159 111.006 87.848 1.00 19.58 125 ILE A O 1
ATOM 679 N N . GLU A 1 134 ? 10.584 112.202 89.137 1.00 16.18 126 GLU A N 1
ATOM 680 C CA . GLU A 1 134 ? 11.464 111.077 89.488 1.00 17.53 126 GLU A CA 1
ATOM 681 C C . GLU A 1 134 ? 11.080 110.395 90.793 1.00 18.41 126 GLU A C 1
ATOM 682 O O . GLU A 1 134 ? 11.680 109.372 91.163 1.00 21.86 126 GLU A O 1
ATOM 688 N N . THR A 1 135 ? 10.159 110.953 91.576 1.00 13.17 127 THR A N 1
ATOM 689 C CA . THR A 1 135 ? 9.894 110.382 92.923 1.00 12.93 127 THR A CA 1
ATOM 690 C C . THR A 1 135 ? 9.023 109.144 92.816 1.00 13.36 127 THR A C 1
ATOM 691 O O . THR A 1 135 ? 7.898 109.256 92.333 1.00 12.66 127 THR A O 1
ATOM 695 N N . PRO A 1 136 ? 9.494 107.990 93.262 1.00 11.91 128 PRO A N 1
ATOM 696 C CA . PRO A 1 136 ? 8.662 106.783 93.153 1.00 13.57 128 PRO A CA 1
ATOM 697 C C . PRO A 1 136 ? 7.571 106.797 94.203 1.00 12.79 128 PRO A C 1
ATOM 698 O O . PRO A 1 136 ? 7.652 107.445 95.250 1.00 11.53 128 PRO A O 1
ATOM 702 N N . MET A 1 137 ? 6.518 106.059 93.936 1.00 13.35 129 MET A N 1
ATOM 703 C CA . MET A 1 137 ? 5.429 105.859 94.870 1.00 14.08 129 MET A CA 1
ATOM 704 C C . MET A 1 137 ? 5.869 105.583 96.287 1.00 12.66 129 MET A C 1
ATOM 705 O O . MET A 1 137 ? 5.287 106.129 97.256 1.00 13.50 129 MET A O 1
ATOM 710 N N . ALA A 1 138 ? 6.878 104.719 96.444 1.00 12.59 130 ALA A N 1
ATOM 711 C CA . ALA A 1 138 ? 7.330 104.337 97.799 1.00 12.00 130 ALA A CA 1
ATOM 712 C C . ALA A 1 138 ? 7.839 105.539 98.578 1.00 11.84 130 ALA A C 1
ATOM 713 O O . ALA A 1 138 ? 7.650 105.629 99.793 1.00 12.20 130 ALA A O 1
ATOM 715 N N . VAL A 1 139 ? 8.551 106.429 97.868 1.00 11.73 131 VAL A N 1
ATOM 716 C CA . VAL A 1 139 ? 9.083 107.610 98.539 1.00 11.36 131 VAL A CA 1
ATOM 717 C C . VAL A 1 139 ? 7.973 108.568 98.857 1.00 12.18 131 VAL A C 1
ATOM 718 O O . VAL A 1 139 ? 7.969 109.160 99.962 1.00 12.30 131 VAL A O 1
ATOM 722 N N . TRP A 1 140 ? 7.015 108.860 97.973 1.00 11.89 132 TRP A N 1
ATOM 723 C CA . TRP A 1 140 ? 5.908 109.726 98.355 1.00 11.63 132 TRP A CA 1
ATOM 724 C C . TRP A 1 140 ? 5.231 109.187 99.617 1.00 11.84 132 TRP A C 1
ATOM 725 O O . TRP A 1 140 ? 4.888 109.945 100.546 1.00 11.52 132 TRP A O 1
ATOM 736 N N . ARG A 1 141 ? 4.989 107.879 99.655 1.00 10.95 133 ARG A N 1
ATOM 737 C CA . ARG A 1 141 ? 4.358 107.251 100.797 1.00 11.40 133 ARG A CA 1
ATOM 738 C C . ARG A 1 141 ? 5.152 107.416 102.087 1.00 11.24 133 ARG A C 1
ATOM 739 O O . ARG A 1 141 ? 4.604 107.918 103.098 1.00 11.85 133 ARG A O 1
ATOM 747 N N . ASP A 1 142 ? 6.439 107.090 102.029 1.00 11.42 134 ASP A N 1
ATOM 748 C CA . ASP A 1 142 ? 7.204 107.112 103.281 1.00 10.89 134 ASP A CA 1
ATOM 749 C C . ASP A 1 142 ? 7.471 108.533 103.740 1.00 10.57 134 ASP A C 1
ATOM 750 O O . ASP A 1 142 ? 7.445 108.829 104.952 1.00 10.67 134 ASP A O 1
ATOM 755 N N . VAL A 1 143 ? 7.667 109.451 102.811 1.00 10.63 135 VAL A N 1
ATOM 756 C CA . VAL A 1 143 ? 7.870 110.831 103.233 1.00 10.04 135 VAL A CA 1
ATOM 757 C C . VAL A 1 143 ? 6.616 111.437 103.818 1.00 11.25 135 VAL A C 1
ATOM 758 O O . VAL A 1 143 ? 6.691 112.110 104.834 1.00 11.64 135 VAL A O 1
ATOM 762 N N . PHE A 1 144 ? 5.454 111.163 103.247 1.00 10.54 136 PHE A N 1
ATOM 763 C CA . PHE A 1 144 ? 4.211 111.671 103.861 1.00 10.32 136 PHE A CA 1
ATOM 764 C C . PHE A 1 144 ? 3.954 110.933 105.176 1.00 10.29 136 PHE A C 1
ATOM 765 O O . PHE A 1 144 ? 3.462 111.581 106.120 1.00 11.05 136 PHE A O 1
ATOM 773 N N . GLN A 1 145 ? 4.255 109.654 105.271 1.00 10.05 137 GLN A N 1
ATOM 774 C CA . GLN A 1 145 ? 4.069 108.994 106.576 1.00 9.68 137 GLN A CA 1
ATOM 775 C C . GLN A 1 145 ? 4.943 109.638 107.665 1.00 10.59 137 GLN A C 1
ATOM 776 O O . GLN A 1 145 ? 4.401 109.926 108.736 1.00 10.80 137 GLN A O 1
ATOM 782 N N . VAL A 1 146 ? 6.241 109.865 107.441 1.00 10.53 138 VAL A N 1
ATOM 783 C CA . VAL A 1 146 ? 7.094 110.461 108.496 1.00 11.80 138 VAL A CA 1
ATOM 784 C C . VAL A 1 146 ? 6.738 111.924 108.698 1.00 11.08 138 VAL A C 1
ATOM 785 O O . VAL A 1 146 ? 6.625 112.355 109.862 1.00 11.31 138 VAL A O 1
ATOM 789 N N . ASN A 1 147 ? 6.515 112.685 107.624 1.00 10.82 139 ASN A N 1
ATOM 790 C CA . ASN A 1 147 ? 6.489 114.147 107.778 1.00 10.12 139 ASN A CA 1
ATOM 791 C C . ASN A 1 147 ? 5.142 114.685 108.145 1.00 10.95 139 ASN A C 1
ATOM 792 O O . ASN A 1 147 ? 5.054 115.816 108.660 1.00 12.01 139 ASN A O 1
ATOM 797 N N . PHE A 1 148 ? 4.094 113.941 107.775 1.00 11.43 140 PHE A N 1
ATOM 798 C CA . PHE A 1 148 ? 2.725 114.430 107.806 1.00 11.34 140 PHE A CA 1
ATOM 799 C C . PHE A 1 148 ? 1.849 113.510 108.652 1.00 12.08 140 PHE A C 1
ATOM 800 O O . PHE A 1 148 ? 1.108 114.007 109.553 1.00 13.32 140 PHE A O 1
ATOM 808 N N . MET A 1 149 ? 1.858 112.199 108.427 1.00 11.33 141 MET A N 1
ATOM 809 C CA . MET A 1 149 ? 1.002 111.326 109.250 1.00 11.44 141 MET A CA 1
ATOM 810 C C . MET A 1 149 ? 1.499 111.169 110.649 1.00 12.34 141 MET A C 1
ATOM 811 O O . MET A 1 149 ? 0.667 111.168 111.589 1.00 12.93 141 MET A O 1
ATOM 816 N N . ALA A 1 150 ? 2.813 111.014 110.847 1.00 11.45 142 ALA A N 1
ATOM 817 C CA . ALA A 1 150 ? 3.244 110.794 112.227 1.00 11.83 142 ALA A CA 1
ATOM 818 C C . ALA A 1 150 ? 2.832 111.956 113.129 1.00 12.06 142 ALA A C 1
ATOM 819 O O . ALA A 1 150 ? 2.387 111.658 114.262 1.00 12.77 142 ALA A O 1
ATOM 821 N N . PRO A 1 151 ? 2.916 113.211 112.719 1.00 11.11 143 PRO A N 1
ATOM 822 C CA . PRO A 1 151 ? 2.453 114.295 113.607 1.00 11.54 143 PRO A CA 1
ATOM 823 C C . PRO A 1 151 ? 0.993 114.101 114.071 1.00 12.43 143 PRO A C 1
ATOM 824 O O . PRO A 1 151 ? 0.727 114.295 115.308 1.00 12.96 143 PRO A O 1
ATOM 828 N N . ILE A 1 152 ? 0.065 113.769 113.186 1.00 12.44 144 ILE A N 1
ATOM 829 C CA . ILE A 1 152 ? -1.305 113.607 113.701 1.00 14.05 144 ILE A CA 1
ATOM 830 C C . ILE A 1 152 ? -1.493 112.276 114.412 1.00 12.02 144 ILE A C 1
ATOM 831 O O . ILE A 1 152 ? -2.260 112.222 115.401 1.00 13.04 144 ILE A O 1
ATOM 836 N N . MET A 1 153 ? -0.810 111.199 114.018 1.00 11.68 145 MET A N 1
ATOM 837 C CA . MET A 1 153 ? -0.939 109.945 114.748 1.00 13.91 145 MET A CA 1
ATOM 838 C C . MET A 1 153 ? -0.441 110.144 116.185 1.00 12.20 145 MET A C 1
ATOM 839 O O . MET A 1 153 ? -1.036 109.616 117.127 1.00 12.18 145 MET A O 1
ATOM 844 N N . LEU A 1 154 ? 0.677 110.871 116.339 1.00 12.25 146 LEU A N 1
ATOM 845 C CA . LEU A 1 154 ? 1.228 111.065 117.691 1.00 10.20 146 LEU A CA 1
ATOM 846 C C . LEU A 1 154 ? 0.243 111.958 118.500 1.00 11.54 146 LEU A C 1
ATOM 847 O O . LEU A 1 154 ? -0.011 111.695 119.687 1.00 12.25 146 LEU A O 1
ATOM 852 N N . ALA A 1 155 ? -0.242 113.048 117.911 1.00 12.10 147 ALA A N 1
ATOM 853 C CA . ALA A 1 155 ? -1.119 113.952 118.651 1.00 12.07 147 ALA A CA 1
ATOM 854 C C . ALA A 1 155 ? -2.398 113.263 119.088 1.00 12.29 147 ALA A C 1
ATOM 855 O O . ALA A 1 155 ? -2.825 113.415 120.254 1.00 13.35 147 ALA A O 1
ATOM 857 N N . ARG A 1 156 ? -3.035 112.492 118.215 1.00 12.60 148 ARG A N 1
ATOM 858 C CA . ARG A 1 156 ? -4.280 111.858 118.637 1.00 13.91 148 ARG A CA 1
ATOM 859 C C . ARG A 1 156 ? -3.996 110.641 119.532 1.00 14.00 148 ARG A C 1
ATOM 860 O O . ARG A 1 156 ? -4.780 110.319 120.436 1.00 16.05 148 ARG A O 1
ATOM 868 N N . GLY A 1 157 ? -2.836 109.967 119.324 1.00 13.16 149 GLY A N 1
ATOM 869 C CA . GLY A 1 157 ? -2.456 108.872 120.204 1.00 12.91 149 GLY A CA 1
ATOM 870 C C . GLY A 1 157 ? -2.195 109.299 121.640 1.00 12.51 149 GLY A C 1
ATOM 871 O O . GLY A 1 157 ? -2.417 108.526 122.563 1.00 15.45 149 GLY A O 1
ATOM 872 N N . LEU A 1 158 ? -1.666 110.519 121.771 1.00 13.24 150 LEU A N 1
ATOM 873 C CA . LEU A 1 158 ? -1.311 111.098 123.057 1.00 12.72 150 LEU A CA 1
ATOM 874 C C . LEU A 1 158 ? -2.370 112.120 123.513 1.00 13.47 150 LEU A C 1
ATOM 875 O O . LEU A 1 158 ? -2.091 112.951 124.389 1.00 13.91 150 LEU A O 1
ATOM 880 N N . PHE A 1 159 ? -3.561 112.011 122.934 1.00 13.55 151 PHE A N 1
ATOM 881 C CA . PHE A 1 159 ? -4.592 113.020 123.159 1.00 15.70 151 PHE A CA 1
ATOM 882 C C . PHE A 1 159 ? -4.994 113.127 124.623 1.00 16.08 151 PHE A C 1
ATOM 883 O O . PHE A 1 159 ? -5.146 114.247 125.144 1.00 16.39 151 PHE A O 1
ATOM 891 N N . LYS A 1 160 ? -5.112 111.993 125.324 1.00 15.13 152 LYS A N 1
ATOM 892 C CA . LYS A 1 160 ? -5.588 112.035 126.730 1.00 16.24 152 LYS A CA 1
ATOM 893 C C . LYS A 1 160 ? -4.587 112.846 127.590 1.00 17.54 152 LYS A C 1
ATOM 894 O O . LYS A 1 160 ? -4.962 113.654 128.452 1.00 18.24 152 LYS A O 1
ATOM 896 N N . GLU A 1 161 ? -3.298 112.625 127.320 1.00 15.41 153 GLU A N 1
ATOM 897 C CA . GLU A 1 161 ? -2.281 113.281 128.122 1.00 17.27 153 GLU A CA 1
ATOM 898 C C . GLU A 1 161 ? -2.127 114.763 127.736 1.00 15.41 153 GLU A C 1
ATOM 899 O O . GLU A 1 161 ? -1.906 115.597 128.646 1.00 15.79 153 GLU A O 1
ATOM 905 N N . LEU A 1 162 ? -2.235 115.095 126.436 1.00 14.04 154 LEU A N 1
ATOM 906 C CA . LEU A 1 162 ? -2.242 116.508 126.039 1.00 14.66 154 LEU A CA 1
ATOM 907 C C . LEU A 1 162 ? -3.458 117.236 126.651 1.00 14.68 154 LEU A C 1
ATOM 908 O O . LEU A 1 162 ? -3.359 118.388 127.111 1.00 15.18 154 LEU A O 1
ATOM 913 N N A GLU A 1 163 ? -4.613 116.557 126.656 0.62 14.83 155 GLU A N 1
ATOM 914 N N B GLU A 1 163 ? -4.605 116.551 126.660 0.38 14.85 155 GLU A N 1
ATOM 915 C CA A GLU A 1 163 ? -5.816 117.169 127.238 0.62 14.78 155 GLU A CA 1
ATOM 916 C CA B GLU A 1 163 ? -5.819 117.143 127.224 0.38 15.28 155 GLU A CA 1
ATOM 917 C C A GLU A 1 163 ? -5.675 117.361 128.749 0.62 17.49 155 GLU A C 1
ATOM 918 C C B GLU A 1 163 ? -5.685 117.348 128.737 0.38 17.34 155 GLU A C 1
ATOM 919 O O A GLU A 1 163 ? -6.035 118.412 129.275 0.62 17.67 155 GLU A O 1
ATOM 920 O O B GLU A 1 163 ? -6.053 118.403 129.251 0.38 18.05 155 GLU A O 1
ATOM 931 N N . ALA A 1 164 ? -5.145 116.355 129.441 1.00 16.94 156 ALA A N 1
ATOM 932 C CA . ALA A 1 164 ? -4.960 116.458 130.894 1.00 17.57 156 ALA A CA 1
ATOM 933 C C . ALA A 1 164 ? -4.043 117.636 131.266 1.00 16.73 156 ALA A C 1
ATOM 934 O O . ALA A 1 164 ? -4.244 118.283 132.296 1.00 20.20 156 ALA A O 1
ATOM 936 N N . ALA A 1 165 ? -3.037 117.905 130.425 1.00 16.64 157 ALA A N 1
ATOM 937 C CA . ALA A 1 165 ? -2.115 119.015 130.675 1.00 16.67 157 ALA A CA 1
ATOM 938 C C . ALA A 1 165 ? -2.591 120.329 130.099 1.00 15.17 157 ALA A C 1
ATOM 939 O O . ALA A 1 165 ? -1.966 121.345 130.360 1.00 19.38 157 ALA A O 1
ATOM 941 N N . GLN A 1 166 ? -3.670 120.338 129.303 1.00 16.33 158 GLN A N 1
ATOM 942 C CA . GLN A 1 166 ? -4.044 121.480 128.466 1.00 16.20 158 GLN A CA 1
ATOM 943 C C . GLN A 1 166 ? -2.805 121.967 127.737 1.00 15.69 158 GLN A C 1
ATOM 944 O O . GLN A 1 166 ? -2.469 123.139 127.792 1.00 16.89 158 GLN A O 1
ATOM 950 N N . GLY A 1 167 ? -2.175 120.995 127.075 1.00 16.39 159 GLY A N 1
ATOM 951 C CA . GLY A 1 167 ? -0.857 121.185 126.473 1.00 15.72 159 GLY A CA 1
ATOM 952 C C . GLY A 1 167 ? -0.873 121.808 125.096 1.00 14.38 159 GLY A C 1
ATOM 953 O O . GLY A 1 167 ? -1.851 122.414 124.632 1.00 16.27 159 GLY A O 1
ATOM 954 N N . SER A 1 168 ? 0.283 121.654 124.425 1.00 14.44 160 SER A N 1
ATOM 955 C CA . SER A 1 168 ? 0.581 122.384 123.180 1.00 13.94 160 SER A CA 1
ATOM 956 C C . SER A 1 168 ? 1.180 121.443 122.171 1.00 13.28 160 SER A C 1
ATOM 957 O O . SER A 1 168 ? 2.062 120.664 122.560 1.00 15.06 160 SER A O 1
ATOM 960 N N . VAL A 1 169 ? 0.781 121.564 120.918 1.00 12.72 161 VAL A N 1
ATOM 961 C CA . VAL A 1 169 ? 1.399 120.777 119.838 1.00 12.29 161 VAL A CA 1
ATOM 962 C C . VAL A 1 169 ? 2.058 121.756 118.911 1.00 13.50 161 VAL A C 1
ATOM 963 O O . VAL A 1 169 ? 1.426 122.683 118.481 1.00 14.55 161 VAL A O 1
ATOM 967 N N . VAL A 1 170 ? 3.310 121.501 118.563 1.00 12.31 162 VAL A N 1
ATOM 968 C CA . VAL A 1 170 ? 4.051 122.372 117.613 1.00 11.50 162 VAL A CA 1
ATOM 969 C C . VAL A 1 170 ? 4.488 121.485 116.450 1.00 12.19 162 VAL A C 1
ATOM 970 O O . VAL A 1 170 ? 5.175 120.479 116.656 1.00 13.41 162 VAL A O 1
ATOM 974 N N . ASN A 1 171 ? 4.078 121.875 115.255 1.00 12.32 163 ASN A N 1
ATOM 975 C CA . ASN A 1 171 ? 4.548 121.216 114.008 1.00 12.24 163 ASN A CA 1
ATOM 976 C C . ASN A 1 171 ? 5.553 122.095 113.337 1.00 13.76 163 ASN A C 1
ATOM 977 O O . ASN A 1 171 ? 5.257 123.262 113.046 1.00 14.48 163 ASN A O 1
ATOM 982 N N . VAL A 1 172 ? 6.756 121.592 113.100 1.00 12.01 164 VAL A N 1
ATOM 983 C CA . VAL A 1 172 ? 7.785 122.409 112.442 1.00 12.08 164 VAL A CA 1
ATOM 984 C C . VAL A 1 172 ? 7.606 122.286 110.919 1.00 13.87 164 VAL A C 1
ATOM 985 O O . VAL A 1 172 ? 7.743 121.211 110.355 1.00 15.79 164 VAL A O 1
ATOM 989 N N . THR A 1 173 ? 7.283 123.410 110.292 1.00 13.56 165 THR A N 1
ATOM 990 C CA . THR A 1 173 ? 7.037 123.443 108.842 1.00 13.55 165 THR A CA 1
ATOM 991 C C . THR A 1 173 ? 8.319 123.893 108.171 1.00 15.70 165 THR A C 1
ATOM 992 O O . THR A 1 173 ? 9.396 123.909 108.795 1.00 17.99 165 THR A O 1
ATOM 996 N N . SER A 1 174 ? 8.269 124.328 106.917 1.00 14.64 166 SER A N 1
ATOM 997 C CA . SER A 1 174 ? 9.511 124.627 106.193 1.00 12.83 166 SER A CA 1
ATOM 998 C C . SER A 1 174 ? 9.290 125.689 105.149 1.00 15.53 166 SER A C 1
ATOM 999 O O . SER A 1 174 ? 8.210 125.759 104.573 1.00 15.86 166 SER A O 1
ATOM 1002 N N A ILE A 1 175 ? 10.317 126.465 104.837 0.63 17.02 167 ILE A N 1
ATOM 1003 N N B ILE A 1 175 ? 10.324 126.462 104.870 0.37 16.73 167 ILE A N 1
ATOM 1004 C CA A ILE A 1 175 ? 10.194 127.385 103.704 0.63 17.67 167 ILE A CA 1
ATOM 1005 C CA B ILE A 1 175 ? 10.309 127.375 103.739 0.37 17.93 167 ILE A CA 1
ATOM 1006 C C A ILE A 1 175 ? 9.936 126.578 102.429 0.63 16.74 167 ILE A C 1
ATOM 1007 C C B ILE A 1 175 ? 10.009 126.607 102.437 0.37 16.16 167 ILE A C 1
ATOM 1008 O O A ILE A 1 175 ? 9.277 127.060 101.515 0.63 18.30 167 ILE A O 1
ATOM 1009 O O B ILE A 1 175 ? 9.419 127.163 101.509 0.37 19.45 167 ILE A O 1
ATOM 1018 N N . ALA A 1 176 ? 10.369 125.322 102.373 1.00 15.22 168 ALA A N 1
ATOM 1019 C CA . ALA A 1 176 ? 10.115 124.520 101.133 1.00 15.85 168 ALA A CA 1
ATOM 1020 C C . ALA A 1 176 ? 8.634 124.307 100.948 1.00 17.08 168 ALA A C 1
ATOM 1021 O O . ALA A 1 176 ? 8.198 123.975 99.847 1.00 16.82 168 ALA A O 1
ATOM 1023 N N . GLY A 1 177 ? 7.839 124.450 102.005 1.00 15.35 169 GLY A N 1
ATOM 1024 C CA . GLY A 1 177 ? 6.405 124.236 101.872 1.00 15.88 169 GLY A CA 1
ATOM 1025 C C . GLY A 1 177 ? 5.765 125.369 101.058 1.00 17.41 169 GLY A C 1
ATOM 1026 O O . GLY A 1 177 ? 4.635 125.190 100.595 1.00 18.84 169 GLY A O 1
ATOM 1027 N N A SER A 1 178 ? 6.459 126.498 100.901 0.38 15.65 170 SER A N 1
ATOM 1028 N N B SER A 1 178 ? 6.442 126.486 100.886 0.62 14.99 170 SER A N 1
ATOM 1029 C CA A SER A 1 178 ? 5.965 127.672 100.142 0.38 15.59 170 SER A CA 1
ATOM 1030 C CA B SER A 1 178 ? 5.859 127.570 100.099 0.62 16.52 170 SER A CA 1
ATOM 1031 C C A SER A 1 178 ? 6.708 127.960 98.867 0.38 17.51 170 SER A C 1
ATOM 1032 C C B SER A 1 178 ? 6.732 128.070 98.960 0.62 18.37 170 SER A C 1
ATOM 1033 O O A SER A 1 178 ? 6.177 128.609 97.980 0.38 19.73 170 SER A O 1
ATOM 1034 O O B SER A 1 178 ? 6.276 128.936 98.223 0.62 18.61 170 SER A O 1
ATOM 1039 N N . ARG A 1 179 ? 7.968 127.564 98.798 1.00 18.44 171 ARG A N 1
ATOM 1040 C CA . ARG A 1 179 ? 8.796 127.953 97.653 1.00 19.26 171 ARG A CA 1
ATOM 1041 C C . ARG A 1 179 ? 9.717 126.806 97.286 1.00 20.25 171 ARG A C 1
ATOM 1042 O O . ARG A 1 179 ? 10.129 126.034 98.151 1.00 19.75 171 ARG A O 1
ATOM 1050 N N . VAL A 1 180 ? 9.985 126.644 95.999 1.00 19.83 172 VAL A N 1
ATOM 1051 C CA . VAL A 1 180 ? 10.860 125.589 95.522 1.00 19.17 172 VAL A CA 1
ATOM 1052 C C . VAL A 1 180 ? 12.287 125.849 96.017 1.00 20.00 172 VAL A C 1
ATOM 1053 O O . VAL A 1 180 ? 12.807 126.952 95.868 1.00 25.53 172 VAL A O 1
ATOM 1057 N N . HIS A 1 181 ? 12.898 124.845 96.621 1.00 19.76 173 HIS A N 1
ATOM 1058 C CA . HIS A 1 181 ? 14.238 125.025 97.208 1.00 21.00 173 HIS A CA 1
ATOM 1059 C C . HIS A 1 181 ? 15.165 123.963 96.668 1.00 21.46 173 HIS A C 1
ATOM 1060 O O . HIS A 1 181 ? 14.818 122.799 96.692 1.00 21.83 173 HIS A O 1
ATOM 1067 N N . PRO A 1 182 ? 16.406 124.325 96.324 1.00 21.76 174 PRO A N 1
ATOM 1068 C CA . PRO A 1 182 ? 17.352 123.357 95.747 1.00 24.43 174 PRO A CA 1
ATOM 1069 C C . PRO A 1 182 ? 17.717 122.247 96.722 1.00 25.75 174 PRO A C 1
ATOM 1070 O O . PRO A 1 182 ? 18.154 121.181 96.316 1.00 30.08 174 PRO A O 1
ATOM 1074 N N . PHE A 1 183 ? 17.589 122.514 97.995 1.00 22.83 175 PHE A N 1
ATOM 1075 C CA . PHE A 1 183 ? 18.026 121.533 98.974 1.00 29.66 175 PHE A CA 1
ATOM 1076 C C . PHE A 1 183 ? 16.943 120.552 99.393 1.00 28.91 175 PHE A C 1
ATOM 1077 O O . PHE A 1 183 ? 17.205 119.662 100.195 1.00 33.30 175 PHE A O 1
ATOM 1085 N N . ALA A 1 184 ? 15.705 120.771 98.962 1.00 21.50 176 ALA A N 1
ATOM 1086 C CA . ALA A 1 184 ? 14.589 119.974 99.437 1.00 20.54 176 ALA A CA 1
ATOM 1087 C C . ALA A 1 184 ? 13.849 119.422 98.244 1.00 19.56 176 ALA A C 1
ATOM 1088 O O . ALA A 1 184 ? 13.427 120.176 97.381 1.00 20.45 176 ALA A O 1
ATOM 1090 N N . GLY A 1 185 ? 13.673 118.111 98.205 1.00 17.13 177 GLY A N 1
ATOM 1091 C CA . GLY A 1 185 ? 12.939 117.495 97.114 1.00 15.23 177 GLY A CA 1
ATOM 1092 C C . GLY A 1 185 ? 11.447 117.742 97.154 1.00 13.05 177 GLY A C 1
ATOM 1093 O O . GLY A 1 185 ? 10.910 118.290 98.098 1.00 14.40 177 GLY A O 1
ATOM 1094 N N . THR A 1 186 ? 10.777 117.289 96.103 1.00 12.60 178 THR A N 1
ATOM 1095 C CA . THR A 1 186 ? 9.365 117.551 95.971 1.00 12.67 178 THR A CA 1
ATOM 1096 C C . THR A 1 186 ? 8.524 116.844 97.027 1.00 11.72 178 THR A C 1
ATOM 1097 O O . THR A 1 186 ? 7.547 117.433 97.530 1.00 11.54 178 THR A O 1
ATOM 1101 N N . ALA A 1 187 ? 8.865 115.617 97.417 1.00 11.37 179 ALA A N 1
ATOM 1102 C CA . ALA A 1 187 ? 8.066 114.958 98.445 1.00 10.70 179 ALA A CA 1
ATOM 1103 C C . ALA A 1 187 ? 8.184 115.722 99.779 1.00 11.33 179 ALA A C 1
ATOM 1104 O O . ALA A 1 187 ? 7.170 115.896 100.474 1.00 11.70 179 ALA A O 1
ATOM 1106 N N . TYR A 1 188 ? 9.388 116.215 100.096 1.00 12.34 180 TYR A N 1
ATOM 1107 C CA . TYR A 1 188 ? 9.523 117.024 101.310 1.00 11.44 180 TYR A CA 1
ATOM 1108 C C . TYR A 1 188 ? 8.712 118.303 101.224 1.00 11.97 180 TYR A C 1
ATOM 1109 O O . TYR A 1 188 ? 7.999 118.637 102.160 1.00 12.06 180 TYR A O 1
ATOM 1118 N N . ALA A 1 189 ? 8.833 119.036 100.127 1.00 12.06 181 ALA A N 1
ATOM 1119 C CA . ALA A 1 189 ? 8.108 120.297 99.969 1.00 11.72 181 ALA A CA 1
ATOM 1120 C C . ALA A 1 189 ? 6.628 120.110 100.118 1.00 11.99 181 ALA A C 1
ATOM 1121 O O . ALA A 1 189 ? 5.934 120.901 100.826 1.00 12.55 181 ALA A O 1
ATOM 1123 N N . THR A 1 190 ? 6.106 119.131 99.364 1.00 10.69 182 THR A N 1
ATOM 1124 C CA . THR A 1 190 ? 4.660 118.930 99.401 1.00 10.84 182 THR A CA 1
ATOM 1125 C C . THR A 1 190 ? 4.133 118.403 100.728 1.00 10.84 182 THR A C 1
ATOM 1126 O O . THR A 1 190 ? 3.055 118.818 101.166 1.00 11.28 182 THR A O 1
ATOM 1130 N N . SER A 1 191 ? 4.919 117.564 101.405 1.00 10.06 183 SER A N 1
ATOM 1131 C CA . SER A 1 191 ? 4.498 117.055 102.716 1.00 10.80 183 SER A CA 1
ATOM 1132 C C . SER A 1 191 ? 4.562 118.176 103.731 1.00 11.58 183 SER A C 1
ATOM 1133 O O . SER A 1 191 ? 3.703 118.203 104.618 1.00 11.71 183 SER A O 1
ATOM 1136 N N . LYS A 1 192 ? 5.505 119.090 103.591 1.00 11.12 184 LYS A N 1
ATOM 1137 C CA . LYS A 1 192 ? 5.552 120.203 104.536 1.00 11.37 184 LYS A CA 1
ATOM 1138 C C . LYS A 1 192 ? 4.422 121.201 104.294 1.00 11.92 184 LYS A C 1
ATOM 1139 O O . LYS A 1 192 ? 3.891 121.823 105.231 1.00 12.70 184 LYS A O 1
ATOM 1145 N N . ALA A 1 193 ? 4.064 121.407 103.038 1.00 11.62 185 ALA A N 1
ATOM 1146 C CA . ALA A 1 193 ? 2.867 122.235 102.723 1.00 11.57 185 ALA A CA 1
ATOM 1147 C C . ALA A 1 193 ? 1.622 121.562 103.318 1.00 11.14 185 ALA A C 1
ATOM 1148 O O . ALA A 1 193 ? 0.770 122.243 103.905 1.00 13.37 185 ALA A O 1
ATOM 1150 N N . ALA A 1 194 ? 1.524 120.234 103.179 1.00 11.02 186 ALA A N 1
ATOM 1151 C CA . ALA A 1 194 ? 0.401 119.532 103.772 1.00 11.62 186 ALA A CA 1
ATOM 1152 C C . ALA A 1 194 ? 0.429 119.636 105.321 1.00 11.86 186 ALA A C 1
ATOM 1153 O O . ALA A 1 194 ? -0.654 119.811 105.934 1.00 11.97 186 ALA A O 1
ATOM 1155 N N . LEU A 1 195 ? 1.610 119.612 105.901 1.00 10.91 187 LEU A N 1
ATOM 1156 C CA . LEU A 1 195 ? 1.700 119.734 107.370 1.00 11.25 187 LEU A CA 1
ATOM 1157 C C . LEU A 1 195 ? 1.235 121.126 107.825 1.00 12.66 187 LEU A C 1
ATOM 1158 O O . LEU A 1 195 ? 0.625 121.223 108.905 1.00 12.06 187 LEU A O 1
ATOM 1163 N N . ALA A 1 196 ? 1.520 122.201 107.076 1.00 11.86 188 ALA A N 1
ATOM 1164 C CA . ALA A 1 196 ? 1.031 123.502 107.490 1.00 12.14 188 ALA A CA 1
ATOM 1165 C C . ALA A 1 196 ? -0.516 123.496 107.491 1.00 13.30 188 ALA A C 1
ATOM 1166 O O . ALA A 1 196 ? -1.163 124.003 108.426 1.00 13.27 188 ALA A O 1
ATOM 1168 N N . ALA A 1 197 ? -1.115 122.934 106.451 1.00 12.31 189 ALA A N 1
ATOM 1169 C CA . ALA A 1 197 ? -2.574 122.845 106.430 1.00 12.48 189 ALA A CA 1
ATOM 1170 C C . ALA A 1 197 ? -3.118 121.937 107.522 1.00 10.83 189 ALA A C 1
ATOM 1171 O O . ALA A 1 197 ? -4.142 122.297 108.161 1.00 12.26 189 ALA A O 1
ATOM 1173 N N . LEU A 1 198 ? -2.434 120.823 107.787 1.00 11.89 190 LEU A N 1
ATOM 1174 C CA . LEU A 1 198 ? -2.834 119.977 108.927 1.00 11.09 190 LEU A CA 1
ATOM 1175 C C . LEU A 1 198 ? -2.801 120.738 110.244 1.00 12.34 190 LEU A C 1
ATOM 1176 O O . LEU A 1 198 ? -3.695 120.532 111.066 1.00 12.31 190 LEU A O 1
ATOM 1181 N N . THR A 1 199 ? -1.809 121.577 110.421 1.00 11.77 191 THR A N 1
ATOM 1182 C CA . THR A 1 199 ? -1.692 122.353 111.668 1.00 12.04 191 THR A CA 1
ATOM 1183 C C . THR A 1 199 ? -2.919 123.254 111.838 1.00 13.76 191 THR A C 1
ATOM 1184 O O . THR A 1 199 ? -3.502 123.356 112.930 1.00 14.12 191 THR A O 1
ATOM 1188 N N . ARG A 1 200 ? -3.345 123.926 110.759 1.00 13.25 192 ARG A N 1
ATOM 1189 C CA . ARG A 1 200 ? -4.519 124.770 110.792 1.00 13.94 192 ARG A CA 1
ATOM 1190 C C . ARG A 1 200 ? -5.778 123.975 111.183 1.00 12.81 192 ARG A C 1
ATOM 1191 O O . ARG A 1 200 ? -6.575 124.385 112.053 1.00 14.70 192 ARG A O 1
ATOM 1199 N N . GLU A 1 201 ? -5.933 122.814 110.538 1.00 12.38 193 GLU A N 1
ATOM 1200 C CA . GLU A 1 201 ? -7.094 121.954 110.803 1.00 12.70 193 GLU A CA 1
ATOM 1201 C C . GLU A 1 201 ? -7.049 121.415 112.229 1.00 13.23 193 GLU A C 1
ATOM 1202 O O . GLU A 1 201 ? -8.090 121.466 112.934 1.00 14.11 193 GLU A O 1
ATOM 1208 N N . MET A 1 202 ? -5.871 120.946 112.666 1.00 12.30 194 MET A N 1
ATOM 1209 C CA . MET A 1 202 ? -5.723 120.444 114.044 1.00 12.38 194 MET A CA 1
ATOM 1210 C C . MET A 1 202 ? -6.070 121.559 115.028 1.00 13.59 194 MET A C 1
ATOM 1211 O O . MET A 1 202 ? -6.714 121.290 116.059 1.00 13.77 194 MET A O 1
ATOM 1216 N N . ALA A 1 203 ? -5.625 122.795 114.794 1.00 13.46 195 ALA A N 1
ATOM 1217 C CA . ALA A 1 203 ? -5.939 123.825 115.762 1.00 14.37 195 ALA A CA 1
ATOM 1218 C C . ALA A 1 203 ? -7.455 123.957 115.949 1.00 13.46 195 ALA A C 1
ATOM 1219 O O . ALA A 1 203 ? -7.961 124.112 117.071 1.00 15.86 195 ALA A O 1
ATOM 1221 N N A SER A 1 204 ? -8.238 123.931 114.865 0.45 14.10 196 SER A N 1
ATOM 1222 N N B SER A 1 204 ? -8.193 123.891 114.852 0.55 14.12 196 SER A N 1
ATOM 1223 C CA A SER A 1 204 ? -9.694 123.988 115.028 0.45 16.39 196 SER A CA 1
ATOM 1224 C CA B SER A 1 204 ? -9.626 123.978 114.912 0.55 17.26 196 SER A CA 1
ATOM 1225 C C A SER A 1 204 ? -10.204 122.771 115.775 0.45 15.80 196 SER A C 1
ATOM 1226 C C B SER A 1 204 ? -10.261 122.786 115.647 0.55 16.23 196 SER A C 1
ATOM 1227 O O A SER A 1 204 ? -11.061 122.875 116.632 0.45 17.00 196 SER A O 1
ATOM 1228 O O B SER A 1 204 ? -11.249 122.940 116.384 0.55 18.23 196 SER A O 1
ATOM 1233 N N . ASP A 1 205 ? -9.690 121.595 115.426 1.00 15.76 197 ASP A N 1
ATOM 1234 C CA . ASP A 1 205 ? -10.210 120.379 116.054 1.00 17.00 197 ASP A CA 1
ATOM 1235 C C . ASP A 1 205 ? -9.873 120.201 117.509 1.00 16.68 197 ASP A C 1
ATOM 1236 O O . ASP A 1 205 ? -10.719 119.695 118.274 1.00 17.13 197 ASP A O 1
ATOM 1241 N N . PHE A 1 206 ? -8.654 120.615 117.876 1.00 16.18 198 PHE A N 1
ATOM 1242 C CA . PHE A 1 206 ? -8.136 120.420 119.236 1.00 14.93 198 PHE A CA 1
ATOM 1243 C C . PHE A 1 206 ? -8.530 121.568 120.168 1.00 15.73 198 PHE A C 1
ATOM 1244 O O . PHE A 1 206 ? -8.536 121.389 121.381 1.00 16.01 198 PHE A O 1
ATOM 1252 N N . GLY A 1 207 ? -8.835 122.719 119.604 1.00 16.58 199 GLY A N 1
ATOM 1253 C CA . GLY A 1 207 ? -9.201 123.907 120.379 1.00 17.87 199 GLY A CA 1
ATOM 1254 C C . GLY A 1 207 ? -10.274 123.692 121.419 1.00 17.78 199 GLY A C 1
ATOM 1255 O O . GLY A 1 207 ? -10.110 124.136 122.574 1.00 18.65 199 GLY A O 1
ATOM 1256 N N . PRO A 1 208 ? -11.395 123.075 121.059 1.00 17.65 200 PRO A N 1
ATOM 1257 C CA . PRO A 1 208 ? -12.448 122.872 122.049 1.00 19.80 200 PRO A CA 1
ATOM 1258 C C . PRO A 1 208 ? -12.055 121.943 123.199 1.00 20.05 200 PRO A C 1
ATOM 1259 O O . PRO A 1 208 ? -12.778 121.940 124.206 1.00 21.99 200 PRO A O 1
ATOM 1263 N N . TYR A 1 209 ? -10.934 121.229 123.078 1.00 17.64 201 TYR A N 1
ATOM 1264 C CA . TYR A 1 209 ? -10.418 120.373 124.147 1.00 17.46 201 TYR A CA 1
ATOM 1265 C C . TYR A 1 209 ? -9.364 121.088 124.962 1.00 19.60 201 TYR A C 1
ATOM 1266 O O . TYR A 1 209 ? -8.841 120.522 125.930 1.00 19.18 201 TYR A O 1
ATOM 1275 N N . GLY A 1 210 ? -9.060 122.331 124.585 1.00 16.72 202 GLY A N 1
ATOM 1276 C CA . GLY A 1 210 ? -8.073 123.113 125.334 1.00 16.73 202 GLY A CA 1
ATOM 1277 C C . GLY A 1 210 ? -6.615 122.933 124.937 1.00 15.97 202 GLY A C 1
ATOM 1278 O O . GLY A 1 210 ? -5.707 123.330 125.681 1.00 16.21 202 GLY A O 1
ATOM 1279 N N . ILE A 1 211 ? -6.382 122.309 123.786 1.00 15.38 203 ILE A N 1
ATOM 1280 C CA . ILE A 1 211 ? -5.021 122.010 123.311 1.00 15.18 203 ILE A CA 1
ATOM 1281 C C . ILE A 1 211 ? -4.711 122.930 122.151 1.00 15.38 203 ILE A C 1
ATOM 1282 O O . ILE A 1 211 ? -5.422 122.910 121.164 1.00 16.57 203 ILE A O 1
ATOM 1287 N N . ARG A 1 212 ? -3.646 123.724 122.251 1.00 15.21 204 ARG A N 1
ATOM 1288 C CA . ARG A 1 212 ? -3.309 124.685 121.192 1.00 14.11 204 ARG A CA 1
ATOM 1289 C C . ARG A 1 212 ? -2.349 123.977 120.237 1.00 14.53 204 ARG A C 1
ATOM 1290 O O . ARG A 1 212 ? -1.603 123.087 120.636 1.00 15.51 204 ARG A O 1
ATOM 1298 N N . VAL A 1 213 ? -2.452 124.371 118.978 1.00 13.07 205 VAL A N 1
ATOM 1299 C CA . VAL A 1 213 ? -1.678 123.727 117.892 1.00 13.07 205 VAL A CA 1
ATOM 1300 C C . VAL A 1 213 ? -1.155 124.830 116.963 1.00 14.91 205 VAL A C 1
ATOM 1301 O O . VAL A 1 213 ? -1.921 125.629 116.450 1.00 15.05 205 VAL A O 1
ATOM 1305 N N . ASN A 1 214 ? 0.157 124.853 116.762 1.00 13.23 206 ASN A N 1
ATOM 1306 C CA . ASN A 1 214 ? 0.794 125.906 115.950 1.00 13.46 206 ASN A CA 1
ATOM 1307 C C . ASN A 1 214 ? 1.942 125.347 115.163 1.00 13.54 206 ASN A C 1
ATOM 1308 O O . ASN A 1 214 ? 2.425 124.246 115.451 1.00 13.78 206 ASN A O 1
ATOM 1313 N N . ALA A 1 215 ? 2.364 126.100 114.141 1.00 13.74 207 ALA A N 1
ATOM 1314 C CA . ALA A 1 215 ? 3.524 125.717 113.332 1.00 13.75 207 ALA A CA 1
ATOM 1315 C C . ALA A 1 215 ? 4.577 126.797 113.407 1.00 14.50 207 ALA A C 1
ATOM 1316 O O . ALA A 1 215 ? 4.319 127.978 113.714 1.00 14.56 207 ALA A O 1
ATOM 1318 N N A ILE A 1 216 ? 5.807 126.377 113.141 0.51 14.24 208 ILE A N 1
ATOM 1319 N N B ILE A 1 216 ? 5.817 126.412 113.155 0.49 13.11 208 ILE A N 1
ATOM 1320 C CA A ILE A 1 216 ? 6.959 127.247 112.999 0.51 15.41 208 ILE A CA 1
ATOM 1321 C CA B ILE A 1 216 ? 6.894 127.364 112.996 0.49 15.97 208 ILE A CA 1
ATOM 1322 C C A ILE A 1 216 ? 7.710 126.871 111.746 0.51 14.56 208 ILE A C 1
ATOM 1323 C C B ILE A 1 216 ? 7.713 126.912 111.794 0.49 15.59 208 ILE A C 1
ATOM 1324 O O A ILE A 1 216 ? 8.101 125.712 111.584 0.51 15.49 208 ILE A O 1
ATOM 1325 O O B ILE A 1 216 ? 8.092 125.742 111.682 0.49 14.80 208 ILE A O 1
ATOM 1334 N N . ALA A 1 217 ? 7.950 127.856 110.895 1.00 17.29 209 ALA A N 1
ATOM 1335 C CA . ALA A 1 217 ? 8.777 127.632 109.694 1.00 18.61 209 ALA A CA 1
ATOM 1336 C C . ALA A 1 217 ? 10.090 128.362 109.902 1.00 21.91 209 ALA A C 1
ATOM 1337 O O . ALA A 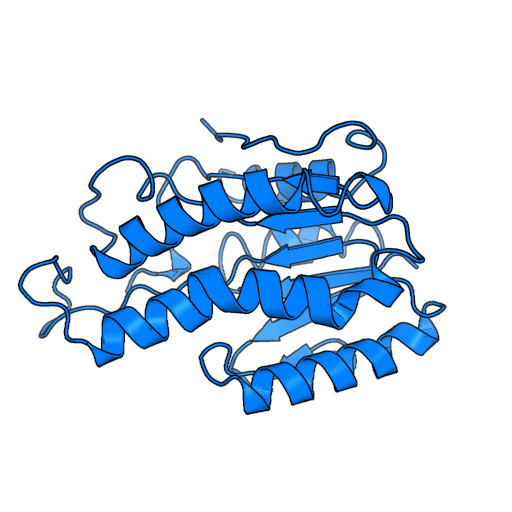1 217 ? 10.116 129.621 109.947 1.00 24.13 209 ALA A O 1
ATOM 1339 N N . PRO A 1 218 ? 11.196 127.612 110.070 1.00 20.69 210 PRO A N 1
ATOM 1340 C CA . PRO A 1 218 ? 12.496 128.293 110.188 1.00 23.04 210 PRO A CA 1
ATOM 1341 C C . PRO A 1 218 ? 12.808 129.099 108.922 1.00 23.80 210 PRO A C 1
ATOM 1342 O O . PRO A 1 218 ? 12.210 128.845 107.885 1.00 22.92 210 PRO A O 1
ATOM 1346 N N . GLY A 1 219 ? 13.765 130.025 109.030 1.00 27.00 211 GLY A N 1
ATOM 1347 C CA . GLY A 1 219 ? 14.108 130.899 107.921 1.00 30.10 211 GLY A CA 1
ATOM 1348 C C . GLY A 1 219 ? 14.832 130.173 106.806 1.00 32.21 211 GLY A C 1
ATOM 1349 O O . GLY A 1 219 ? 14.837 130.626 105.665 1.00 41.95 211 GLY A O 1
ATOM 1350 N N . GLU A 1 220 ? 15.471 129.059 107.146 1.00 28.23 212 GLU A N 1
ATOM 1351 C CA . GLU A 1 220 ? 16.282 128.318 106.200 1.00 28.91 212 GLU A CA 1
ATOM 1352 C C . GLU A 1 220 ? 15.892 126.865 106.250 1.00 26.68 212 GLU A C 1
ATOM 1353 O O . GLU A 1 220 ? 15.225 126.427 107.182 1.00 25.52 212 GLU A O 1
ATOM 1355 N N A ILE A 1 221 ? 16.301 126.109 105.235 0.65 27.08 213 ILE A N 1
ATOM 1356 N N B ILE A 1 221 ? 16.314 126.111 105.243 0.35 27.63 213 ILE A N 1
ATOM 1357 C CA A ILE A 1 221 ? 16.059 124.683 105.218 0.65 29.00 213 ILE A CA 1
ATOM 1358 C CA B ILE A 1 221 ? 16.054 124.690 105.233 0.35 28.32 213 ILE A CA 1
ATOM 1359 C C A ILE A 1 221 ? 16.751 12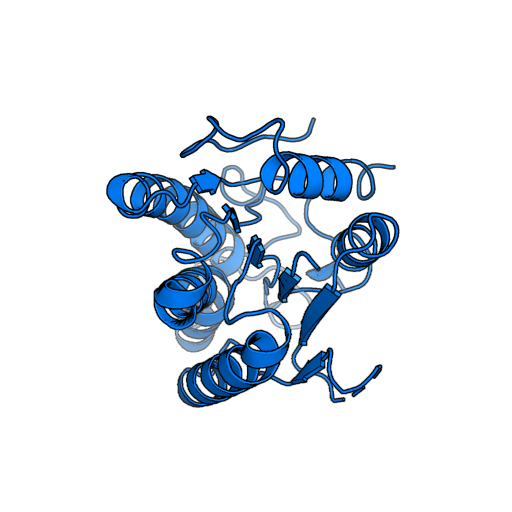3.989 106.375 0.65 25.79 213 ILE A C 1
ATOM 1360 C C B ILE A 1 221 ? 16.735 124.038 106.430 0.35 26.64 213 ILE A C 1
ATOM 1361 O O A ILE A 1 221 ? 17.922 124.271 106.648 0.65 27.90 213 ILE A O 1
ATOM 1362 O O B ILE A 1 221 ? 17.848 124.417 106.813 0.35 27.33 213 ILE A O 1
ATOM 1371 N N . ASP A 1 222 ? 16.050 123.093 107.056 1.00 26.16 214 ASP A N 1
ATOM 1372 C CA . ASP A 1 222 ? 16.633 122.340 108.157 1.00 27.76 214 ASP A CA 1
ATOM 1373 C C . ASP A 1 222 ? 17.816 121.505 107.680 1.00 28.39 214 ASP A C 1
ATOM 1374 O O . ASP A 1 222 ? 17.653 120.643 106.830 1.00 29.47 214 ASP A O 1
ATOM 1379 N N . THR A 1 223 ? 18.992 121.726 108.263 1.00 29.70 215 THR A N 1
ATOM 1380 C CA . THR A 1 223 ? 20.188 121.012 107.810 1.00 34.95 215 THR A CA 1
ATOM 1381 C C . THR A 1 223 ? 20.105 119.512 108.055 1.00 27.22 215 THR A C 1
ATOM 1382 O O . THR A 1 223 ? 20.859 118.734 107.444 1.00 29.76 215 THR A O 1
ATOM 1386 N N . ALA A 1 224 ? 19.182 119.092 108.904 1.00 25.34 216 ALA A N 1
ATOM 1387 C CA . ALA A 1 224 ? 19.054 117.687 109.196 1.00 28.01 216 ALA A CA 1
ATOM 1388 C C . ALA A 1 224 ? 18.573 116.855 107.979 1.00 32.57 216 ALA A C 1
ATOM 1389 O O . ALA A 1 224 ? 18.665 115.629 108.005 1.00 34.43 216 ALA A O 1
ATOM 1391 N N . ILE A 1 225 ? 18.062 117.506 106.930 1.00 27.61 217 ILE A N 1
ATOM 1392 C CA . ILE A 1 225 ? 17.752 116.756 105.693 1.00 26.20 217 ILE A CA 1
ATOM 1393 C C . ILE A 1 225 ? 18.888 116.828 104.672 1.00 35.66 217 ILE A C 1
ATOM 1394 O O . ILE A 1 225 ? 18.751 116.350 103.548 1.00 40.95 217 ILE A O 1
ATOM 1399 N N . LEU A 1 226 ? 20.006 117.423 105.054 1.00 30.91 218 LEU A N 1
ATOM 1400 C CA . LEU A 1 226 ? 21.116 117.543 104.116 1.00 33.77 218 LEU A CA 1
ATOM 1401 C C . LEU A 1 226 ? 22.094 116.382 104.289 1.00 45.94 218 LEU A C 1
ATOM 1402 O O . LEU A 1 226 ? 21.899 115.499 105.135 1.0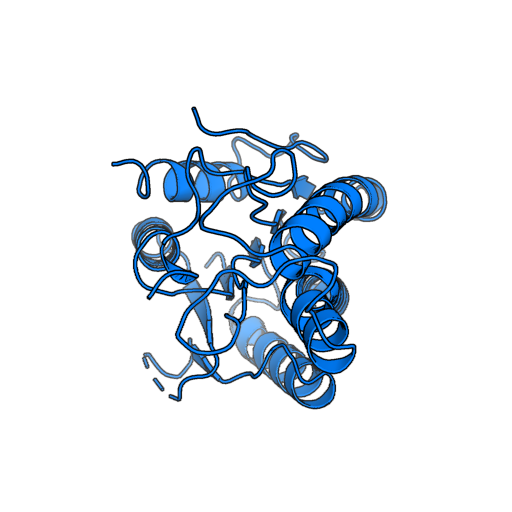0 46.90 218 LEU A O 1
ATOM 1407 N N . SER A 1 227 ? 23.137 116.395 103.464 1.00 47.78 219 SER A N 1
ATOM 1408 C CA . SER A 1 227 ? 24.182 115.374 103.468 1.00 56.85 219 SER A CA 1
ATOM 1409 C C . SER A 1 227 ? 24.882 115.208 104.824 1.00 57.49 219 SER A C 1
ATOM 1410 O O . SER A 1 227 ? 24.899 116.122 105.652 1.00 54.23 219 SER A O 1
ATOM 1412 N N . GLY A 1 243 ? 22.781 130.488 116.532 1.00 58.18 235 GLY A N 1
ATOM 1413 C CA . GLY A 1 243 ? 21.949 131.685 116.534 1.00 50.87 235 GLY A CA 1
ATOM 1414 C C . GLY A 1 243 ? 20.585 131.467 115.869 1.00 48.35 235 GLY A C 1
ATOM 1415 O O . GLY A 1 243 ? 19.539 131.724 116.472 1.00 41.83 235 GLY A O 1
ATOM 1416 N N . LYS A 1 244 ? 20.596 131.027 114.612 1.00 49.41 236 LYS A N 1
ATOM 1417 C CA . LYS A 1 244 ? 19.358 130.746 113.894 1.00 42.17 236 LYS A CA 1
ATOM 1418 C C . LYS A 1 244 ? 18.654 129.560 114.542 1.00 35.28 236 LYS A C 1
ATOM 1419 O O . LYS A 1 244 ? 17.432 129.598 114.765 1.00 35.59 236 LYS A O 1
ATOM 1421 N N . THR A 1 245 ? 19.415 128.509 114.861 1.00 35.66 237 THR A N 1
ATOM 1422 C CA . THR A 1 245 ? 18.784 127.351 115.499 1.00 33.34 237 THR A CA 1
ATOM 1423 C C . THR A 1 245 ? 18.319 127.718 116.902 1.00 32.11 237 THR A C 1
ATOM 1424 O O . THR A 1 245 ? 17.263 127.241 117.335 1.00 28.41 237 THR A O 1
ATOM 1428 N N A SER A 1 246 ? 19.074 128.558 117.603 0.41 34.34 238 SER A N 1
ATOM 1429 N N B SER A 1 246 ? 19.089 128.557 117.600 0.59 35.01 238 SER A N 1
ATOM 1430 C CA A SER A 1 246 ? 18.643 128.985 118.926 0.41 29.60 238 SER A CA 1
ATOM 1431 C CA B SER A 1 246 ? 18.683 129.019 118.923 0.59 29.45 238 SER A CA 1
ATOM 1432 C C A SER A 1 246 ? 17.321 129.731 118.834 0.41 27.37 238 SER A C 1
ATOM 1433 C C B SER A 1 246 ? 17.335 129.721 118.825 0.59 27.35 238 SER A C 1
ATOM 1434 O O A SER A 1 246 ? 16.465 129.582 119.704 0.41 26.25 238 SER A O 1
ATOM 1435 O O B SER A 1 246 ? 16.475 129.531 119.683 0.59 26.45 238 SER A O 1
ATOM 1440 N N . GLU A 1 247 ? 17.142 130.533 117.788 1.00 26.02 239 GLU A N 1
ATOM 1441 C CA . GLU A 1 247 ? 15.878 131.255 117.632 1.00 26.27 239 GLU A CA 1
ATOM 1442 C C . GLU A 1 247 ? 14.696 130.321 117.355 1.00 23.51 239 GLU A C 1
ATOM 1443 O O . GLU A 1 247 ? 13.575 130.540 117.839 1.00 22.71 239 GLU A O 1
ATOM 1449 N N . VAL A 1 248 ? 14.918 129.251 116.590 1.00 21.97 240 VAL A N 1
ATOM 1450 C CA . VAL A 1 248 ? 13.843 128.280 116.381 1.00 21.13 240 VAL A CA 1
ATOM 1451 C C . VAL A 1 248 ? 13.477 127.613 117.702 1.00 18.38 240 VAL A C 1
ATOM 1452 O O . VAL A 1 248 ? 12.306 127.543 118.046 1.00 17.65 240 VAL A O 1
ATOM 1456 N N . ALA A 1 249 ? 14.487 127.234 118.475 1.00 20.16 241 ALA A N 1
ATOM 1457 C CA . ALA A 1 249 ? 14.237 126.545 119.736 1.00 18.65 241 ALA A CA 1
ATOM 1458 C C . ALA A 1 249 ? 13.519 127.485 120.711 1.00 18.24 241 ALA A C 1
ATOM 1459 O O . ALA A 1 249 ? 12.611 127.067 121.415 1.00 18.56 241 ALA A O 1
ATOM 1461 N N . GLU A 1 250 ? 13.881 128.757 120.693 1.00 19.52 242 GLU A N 1
ATOM 1462 C CA . GLU A 1 250 ? 13.251 129.750 121.567 1.00 20.67 242 GLU A CA 1
ATOM 1463 C C . GLU A 1 250 ? 11.784 129.903 121.199 1.00 20.86 242 GLU A C 1
ATOM 1464 O O . GLU A 1 250 ? 10.909 130.028 122.062 1.00 21.02 242 GLU A O 1
ATOM 1470 N N . THR A 1 251 ? 11.498 129.878 119.895 1.00 19.65 243 THR A N 1
ATOM 1471 C CA . THR A 1 251 ? 10.101 130.027 119.486 1.00 20.00 243 THR A CA 1
ATOM 1472 C C . THR A 1 251 ? 9.280 128.795 119.799 1.00 17.97 243 THR A C 1
ATOM 1473 O O . THR A 1 251 ? 8.114 128.895 120.218 1.00 17.55 243 THR A O 1
ATOM 1477 N N . ILE A 1 252 ? 9.863 127.605 119.635 1.00 15.96 244 ILE A N 1
ATOM 1478 C CA . ILE A 1 252 ? 9.150 126.387 120.059 1.00 15.63 244 ILE A CA 1
ATOM 1479 C C . ILE A 1 252 ? 8.879 126.474 121.553 1.00 16.60 244 ILE A C 1
ATOM 1480 O O . ILE A 1 252 ? 7.760 126.154 122.007 1.00 17.63 244 ILE A O 1
ATOM 1485 N N . TYR A 1 253 ? 9.874 126.846 122.346 1.00 16.65 245 TYR A N 1
ATOM 1486 C CA . TYR A 1 253 ? 9.671 126.997 12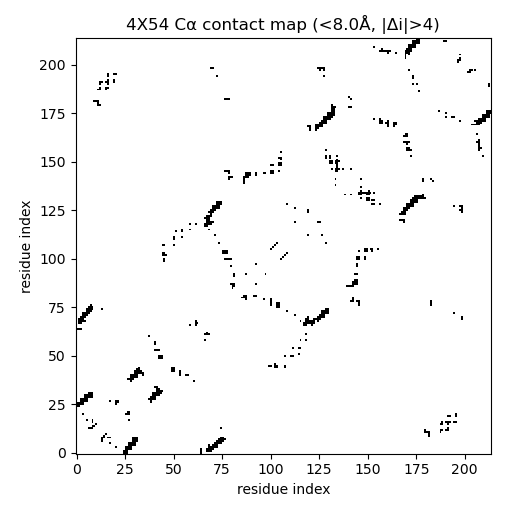3.790 1.00 16.70 245 TYR A CA 1
ATOM 1487 C C . TYR A 1 253 ? 8.565 128.006 124.095 1.00 18.93 245 TYR A C 1
ATOM 1488 O O . TYR A 1 253 ? 7.682 127.727 124.923 1.00 19.43 245 TYR A O 1
ATOM 1497 N N . PHE A 1 254 ? 8.575 129.174 123.454 1.00 18.86 246 PHE A N 1
ATOM 1498 C CA . PHE A 1 254 ? 7.465 130.139 123.588 1.00 19.64 246 PHE A CA 1
ATOM 1499 C C . PHE A 1 254 ? 6.103 129.456 123.365 1.00 17.61 246 PHE A C 1
ATOM 1500 O O . PHE A 1 254 ? 5.164 129.653 124.163 1.00 20.12 246 PHE A O 1
ATOM 1508 N N . LEU A 1 255 ? 5.987 128.706 122.267 1.00 15.68 247 LEU A N 1
ATOM 1509 C CA . LEU A 1 255 ? 4.711 128.095 121.892 1.00 16.47 247 LEU A CA 1
ATOM 1510 C C . LEU A 1 255 ? 4.262 127.015 122.885 1.00 18.19 247 LEU A C 1
ATOM 1511 O O . LEU A 1 255 ? 3.118 126.555 122.822 1.00 18.12 247 LEU A O 1
ATOM 1516 N N . CYS A 1 256 ? 5.145 126.597 123.774 1.00 17.36 248 CYS A N 1
ATOM 1517 C CA . CYS A 1 256 ? 4.846 125.556 124.749 1.00 17.97 248 CYS A CA 1
ATOM 1518 C C . CYS A 1 256 ? 4.727 126.059 126.163 1.00 16.61 248 CYS A C 1
ATOM 1519 O O . CYS A 1 256 ? 4.467 125.280 127.084 1.00 18.32 248 CYS A O 1
ATOM 1522 N N . THR A 1 257 ? 4.857 127.376 126.358 1.00 17.34 249 THR A N 1
ATOM 1523 C CA . THR A 1 257 ? 4.804 127.939 127.708 1.00 18.92 249 THR A CA 1
ATOM 1524 C C . THR A 1 257 ? 3.706 128.991 127.809 1.00 21.73 249 THR A C 1
ATOM 1525 O O . THR A 1 257 ? 3.061 129.301 126.818 1.00 20.85 249 THR A O 1
ATOM 1529 N N . GLU A 1 258 ? 3.529 129.530 129.010 1.00 23.28 250 GLU A N 1
ATOM 1530 C CA . GLU A 1 258 ? 2.327 130.291 129.378 1.00 26.34 250 GLU A CA 1
ATOM 1531 C C . GLU A 1 258 ? 2.119 131.518 128.485 1.00 26.61 250 GLU A C 1
ATOM 1532 O O . GLU A 1 258 ? 0.970 131.915 128.235 1.00 25.48 250 GLU A O 1
ATOM 1534 N N . THR A 1 259 ? 3.197 132.109 127.969 1.00 26.11 251 THR A N 1
ATOM 1535 C CA . THR A 1 259 ? 3.060 133.322 127.146 1.00 27.24 251 THR A CA 1
ATOM 1536 C C . THR A 1 259 ? 2.260 133.098 125.881 1.00 26.82 251 THR A C 1
ATOM 1537 O O . THR A 1 259 ? 1.692 134.034 125.348 1.00 28.78 251 THR A O 1
ATOM 1539 N N . SER A 1 260 ? 2.229 131.860 125.384 1.00 23.23 252 SER A N 1
ATOM 1540 C CA . SER A 1 260 ? 1.463 131.585 124.196 1.00 23.60 252 SER A CA 1
ATOM 1541 C C . SER A 1 260 ? 0.109 130.924 124.469 1.00 22.09 252 SER A C 1
ATOM 1542 O O . SER A 1 260 ? -0.462 130.330 123.566 1.00 19.34 252 SER A O 1
ATOM 1545 N N . SER A 1 261 ? -0.402 131.048 125.693 1.00 20.94 253 SER A N 1
ATOM 1546 C CA . SER A 1 261 ? -1.659 130.425 126.123 1.00 21.42 253 SER A CA 1
ATOM 1547 C C . SER A 1 261 ? -2.795 130.624 125.173 1.00 22.54 253 SER A C 1
ATOM 1548 O O . SER A 1 261 ? -3.622 129.730 125.033 1.00 22.33 253 SER A O 1
ATOM 1551 N N . TYR A 1 262 ? -2.854 131.779 124.514 1.00 22.43 254 TYR A N 1
ATOM 1552 C CA . TYR A 1 262 ? -4.000 132.091 123.676 1.00 21.96 254 TYR A CA 1
ATOM 1553 C C . TYR A 1 262 ? -3.704 131.952 122.209 1.00 24.99 254 TYR A C 1
ATOM 1554 O O . TYR A 1 262 ? -4.551 132.279 121.367 1.00 27.68 254 TYR A O 1
ATOM 1563 N N . VAL A 1 263 ? -2.503 131.462 121.892 1.00 20.78 255 VAL A N 1
ATOM 1564 C CA . VAL A 1 263 ? -2.059 131.411 120.486 1.00 20.74 255 VAL A CA 1
ATOM 1565 C C . VAL A 1 263 ? -2.350 130.030 119.939 1.00 17.73 255 VAL A C 1
ATOM 1566 O O . VAL A 1 263 ? -1.853 129.050 120.446 1.00 16.83 255 VAL A O 1
ATOM 1570 N N . THR A 1 264 ? -3.201 129.972 118.929 1.00 18.10 256 THR A N 1
ATOM 1571 C CA . THR A 1 264 ? -3.420 128.678 118.247 1.00 16.48 256 THR A CA 1
ATOM 1572 C C . THR A 1 264 ? -3.765 128.933 116.782 1.00 17.49 256 THR A C 1
ATOM 1573 O O . THR A 1 264 ? -4.309 129.955 116.408 1.00 18.71 256 THR A O 1
ATOM 1577 N N . GLY A 1 265 ? -3.437 127.944 115.960 1.00 16.13 257 GLY A N 1
ATOM 1578 C CA . GLY A 1 265 ? -3.714 128.036 114.520 1.00 17.45 257 GLY A CA 1
ATOM 1579 C C . GLY A 1 265 ? -2.792 128.967 113.788 1.00 20.00 257 GLY A C 1
ATOM 1580 O O . GLY A 1 265 ? -3.104 129.416 112.677 1.00 20.97 257 GLY A O 1
ATOM 1581 N N A SER A 1 266 ? -1.650 129.284 114.398 0.59 18.44 258 SER A N 1
ATOM 1582 N N B SER A 1 266 ? -1.663 129.291 114.411 0.41 18.54 258 SER A N 1
ATOM 1583 C CA A SER A 1 266 ? -0.745 130.253 113.784 0.59 17.85 258 SER A CA 1
ATOM 1584 C CA B SER A 1 266 ? -0.719 130.215 113.795 0.41 18.29 258 SER A CA 1
ATOM 1585 C C A SER A 1 266 ? 0.478 129.516 113.222 0.59 17.35 258 SER A C 1
ATOM 1586 C C B SER A 1 266 ? 0.445 129.459 113.158 0.41 15.21 258 SER A C 1
ATOM 1587 O O A SER A 1 266 ? 0.860 128.491 113.757 0.59 16.75 258 SER A O 1
ATOM 1588 O O B SER A 1 266 ? 0.731 128.338 113.536 0.41 16.08 258 SER A O 1
ATOM 1593 N N . GLU A 1 267 ? 1.089 130.113 112.192 1.00 18.24 259 GLU A N 1
ATOM 1594 C CA . GLU A 1 267 ? 2.354 129.643 111.654 1.00 17.78 259 GLU A CA 1
ATOM 1595 C C . GLU A 1 267 ? 3.347 130.802 111.716 1.00 18.31 259 GLU A C 1
ATOM 1596 O O . GLU A 1 267 ? 3.123 131.839 111.132 1.00 19.58 259 GLU A O 1
ATOM 1602 N N . ILE A 1 268 ? 4.332 130.648 112.583 1.00 17.10 260 ILE A N 1
ATOM 1603 C CA . ILE A 1 268 ? 5.352 131.664 112.798 1.00 18.97 260 ILE A CA 1
ATOM 1604 C C . ILE A 1 268 ? 6.476 131.464 111.817 1.00 19.24 260 ILE A C 1
ATOM 1605 O O . ILE A 1 268 ? 7.072 130.394 111.790 1.00 20.14 260 ILE A O 1
ATOM 1610 N N . HIS A 1 269 ? 6.776 132.490 111.016 1.00 23.69 261 HIS A N 1
ATOM 1611 C CA . HIS A 1 269 ? 7.915 132.417 110.107 1.00 24.17 261 HIS A CA 1
ATOM 1612 C C . HIS A 1 269 ? 9.121 133.089 110.697 1.00 30.74 261 HIS A C 1
ATOM 1613 O O . HIS A 1 269 ? 9.060 134.263 110.974 1.00 35.77 261 HIS A O 1
ATOM 1620 N N . ILE A 1 270 ? 10.198 132.358 110.904 1.00 26.81 262 ILE A N 1
ATOM 1621 C CA . ILE A 1 270 ? 11.411 132.983 111.415 1.00 29.81 262 ILE A CA 1
ATOM 1622 C C . ILE A 1 270 ? 12.072 133.691 110.264 1.00 40.29 262 ILE A C 1
ATOM 1623 O O . ILE A 1 270 ? 12.188 133.131 109.169 1.00 36.79 262 ILE A O 1
ATOM 1628 N N . ASN A 1 271 ? 12.489 134.936 110.490 1.00 44.24 263 ASN A N 1
ATOM 1629 C CA . ASN A 1 271 ? 13.118 135.716 109.429 1.00 54.82 263 ASN A CA 1
ATOM 1630 C C . ASN A 1 271 ? 14.573 135.291 109.241 1.00 60.05 263 ASN A C 1
ATOM 1631 O O . ASN A 1 271 ? 14.898 134.558 108.306 1.00 63.73 263 ASN A O 1
#

InterPro domains:
  IPR002347 Short-chain dehydrogenase/reductase SDR [PF13561] (33-267)
  IPR002347 Short-chain dehydrogenase/reductase SDR [PR00080] (101-112)
  IPR002347 Short-chain dehydrogenase/reductase SDR [PR00080] (159-167)
  IPR002347 Short-chain dehydrogenase/reductase SDR [PR00080] (180-199)
  IPR002347 Short-chain dehydrogenase/reductase SDR [PR00081] (28-45)
  IPR002347 Short-chain dehydrogenase/reductase SDR [PR00081] (101-112)
  IPR002347 Short-chain dehydrogenase/reductase SDR [PR00081] (153-169)
  IPR002347 Short-chain dehydrogenase/reductase SDR [PR00081] (180-199)
  IPR002347 Short-chain dehydrogenase/reductase SDR [PR00081] (201-218)
  IPR002347 Short-chain dehydrogenase/reductase SDR [PR00081] (230-250)
  IPR020904 Short-chain dehydrogenase/reductase, conserved site [PS00061] (167-195)
  IPR036291 NAD(P)-binding domain superfamily [SSF51735] (26-268)

Sequence (214 aa):
RKTLVLTGASRGIGHHATVKRFSSLAGWRVITCSRQDGPEDHIKVDLSDPE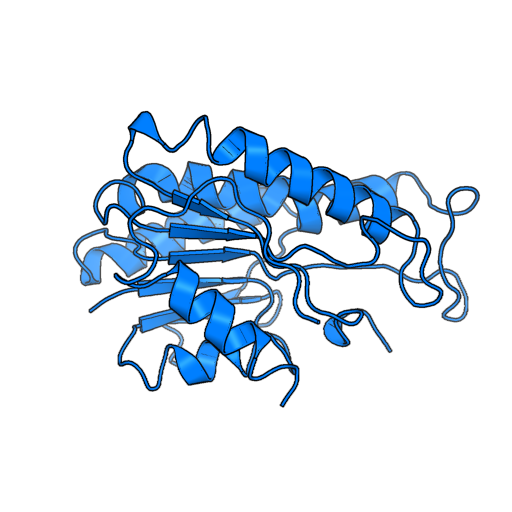DIGKAIAEIRRRLEANGSKLHALVNNAGISPKAEGGRRMNSIETPMAVWRDVFQVNFMAPIMLARGLFKELEEAAQGSVVNVTSIIAGSSRVHPFAGTAYATSKAALAALTREMASSDFGPYGIRVNAIIAPGEIIDTAILSGKTSSEVAETIYFLCTETSSYVTGSSEIHIN

Nearest PDB structures (foldseek):
  4x54-assembly1_A-2  TM=1.005E+00  e=2.315E-46  Brucella ovis ATCC 25840
  5el0-assembly1_A  TM=9.957E-01  e=1.393E-42  Brucella ovis ATCC 25840
  5ts3-assembly1_B-2  TM=8.253E-01  e=1.130E-16  Brucella melitensis ATCC 23457
  8u9a-assembly1_B  TM=8.377E-01  e=3.458E-15  Klebsiella aerogenes KCTC 2190
  5k9z-assembly2_D  TM=8.152E-01  e=2.015E-15  Paraburkholderia xenovorans LB400

B-factor: mean 22.34, std 10.8, range [9.68, 63.73]

Foldseek 3Di:
DAEEEEEPLDPFLNVLQCVVCVVVPYQYAYEDCDCVNLRYHRADLLDPVRLLVRLVSVQVSCVVVVLAHAEYEQDDAEADADPPRAAAEPVRDDPVRLSSRLSNQPVSLVVNCVSSVVRCLVNLHEYEREAEPLLPDPDRFHYDSRNVSSVNNLVVQLVVQVVCVVSSYAGEYEYQQHGDCVRHCVSSNVSSVVSVCRSDDVCSPPHSYYHYHD

Secondary structure (DSSP, 8-state):
--EEEEE---TTHHHHHHHHHHHTT-EEEEEES---GGGEEE--TT-HHHHHHHHHHHHHHHGGGTT---EEEE-------BGGGB---TTT--HHHHHHHHIIIIIHHHHHHHHTHHHHHHHT-EEEEE--GGGTS--TTS-HHHHHHHHHHHHHHHHHHHHHGGGT-EEEEEE-SS--GGG---HHHHHHHHHHHHHSGGGTT--S-EEEP-

Solvent-accessible surface area: 9799 Å² total; per-residue (Å²): 174,94,0,0,0,0,2,20,19,47,69,26,8,2,105,23,0,42,130,94,0,62,134,46,44,15,18,14,0,21,2,36,75,66,116,93,126,60,43,51,6,130,4,65,19,38,50,79,150,33,3,38,147,4,21,36,52,0,108,144,53,0,115,89,27,51,44,79,0,34,0,0,0,4,14,16,22,64,17,47,94,14,85,85,47,115,78,16,50,70,157,73,11,72,171,42,26,76,147,44,0,56,20,12,0,47,54,1,5,23,46,2,0,150,25,0,49,55,5,0,69,51,17,95,3,1,0,0,0,5,4,8,33,5,24,100,133,125,20,93,118,0,6,24,5,6,17,56,0,7,44,27,2,27,35,26,4,143,104,3,7,84,86,10,33,116,112,33,1,32,0,0,0,0,2,9,33,68,11,24,88,53,17,65,130,86,78,56,62,80,4,2,88,17,0,50,71,0,7,24,79,82,0,57,212,46,67,38,37,68,49,115,23,136

Organism: Brucella ovis (strain ATCC 25840 / 63/290 / NCTC 10512) (NCBI:txid444178)